Protein AF-A0A1V5QY16-F1 (afdb_monomer)

Solvent-accessible surface area (backbone atoms only — not comparable to full-atom values): 12044 Å² total; per-residue (Å²): 138,81,85,86,84,89,81,85,90,80,90,86,79,80,82,89,76,72,89,76,70,75,77,72,76,77,66,49,29,28,45,32,43,40,26,26,63,37,38,71,76,8,48,56,98,83,29,39,28,67,13,81,59,95,14,51,53,46,44,41,24,26,29,34,31,27,41,50,87,66,48,78,78,38,70,44,23,39,32,57,62,62,84,59,83,48,74,65,49,45,48,32,29,76,71,47,64,27,52,27,28,43,73,36,87,76,61,62,58,27,40,29,51,74,42,82,42,53,70,68,37,49,53,49,47,47,51,52,46,51,50,38,59,76,58,46,58,50,25,28,84,72,43,33,23,36,35,47,36,50,49,53,34,51,76,51,70,46,92,69,74,77,16,59,36,46,35,36,30,38,42,79,44,80,87,70,97,72,81,46,75,40,73,80,44,73,51,71,36,45,33,31,56,42,28,54,54,45,45,33,74,76,74,40,79,60,52,79,46,48,39,92,81,111

Foldseek 3Di:
DDDDDDDDDDDDDDPPDDDPPPPPPQQFKKKKKKKQAFDPQQADPNAGAPALPSNGRSIFIKMFMAGSVRDTPDIFGKAFPDRQDDPVSVVCQAVLNGAMARCPDDFFKIFMDMDGDHPVLRVQLRVVSVVCRVPPGGRYQCPHRQNVSVVSCVVSPNDADQQWDKYWYWDFDPPDDDTDTDTPDIDIYRGRNSRQVRCCVPPNGTDMDGSVSD

Secondary structure (DSSP, 8-state):
----------------------------EEEEEEEEPPPGGGEETTEEE--TTTS----EEEEEEE-TTS-EEEEEE-EESS---SHHHHHHHHTT-SBEESB----SEEEEEEEEE-HHHHHHHHHHHHHHHHSPPBP-SSSSHHHHHHHHHHHTT------EEEEEEEEEE-SSSS-EEEEEEEEEEE-HHHHHHHHHHHH-SPEEEEGGG-

pLDDT: mean 85.33, std 18.48, range [38.38, 98.62]

Nearest PDB structures (foldseek):
  2pp3-assembly1_B  TM=1.957E-01  e=1.644E+00  Salmonella enterica subsp. enterica serovar Typhimurium
  2vgi-assembly1_D  TM=1.642E-01  e=9.168E+00  Homo sapiens

Sequence (214 aa):
MPYGTRCYAPCGGRPHRGAALSQSEQKSYRFGIGIEVPTDSAVSNGVLNASPIGGGDPGHTFEYVRDPDGKIVSLMSFGPAGRIRTAEEFTAFQNGQTAGTAKYPVSGTISTWETNISDAQAKQAIQINASLRSSPPNYTKDIQCTGLALNVAQRIGVNLPSGVGPVVIRVPDARFLGVVNKTVWSGSVANPYHLSRQMTQMFGPPHVRTADDF

Radius of gyration: 26.69 Å; Cα contacts (8 Å, |Δi|>4): 414; chains: 1; bounding box: 52×66×109 Å

Mean predicted aligned error: 9.17 Å

Structure (mmCIF, N/CA/C/O backbone):
data_AF-A0A1V5QY16-F1
#
_entry.id   AF-A0A1V5QY16-F1
#
loop_
_atom_site.group_PDB
_atom_site.id
_atom_site.type_symbol
_atom_site.label_atom_id
_atom_site.label_alt_id
_atom_site.label_comp_id
_atom_site.label_asym_id
_atom_site.label_entity_id
_atom_site.label_seq_id
_atom_site.pdbx_PDB_ins_code
_atom_site.Cartn_x
_atom_site.Cartn_y
_atom_site.Cartn_z
_atom_site.occupancy
_atom_site.B_iso_or_equiv
_atom_site.auth_seq_id
_atom_site.auth_comp_id
_atom_site.auth_asym_id
_atom_site.auth_atom_id
_atom_site.pdbx_PDB_model_num
ATOM 1 N N . MET A 1 1 ? -26.592 -49.222 76.698 1.00 38.38 1 MET A N 1
ATOM 2 C CA . MET A 1 1 ? -26.213 -48.052 75.878 1.00 38.38 1 MET A CA 1
ATOM 3 C C . MET A 1 1 ? -27.234 -47.885 74.757 1.00 38.38 1 MET A C 1
ATOM 5 O O . MET A 1 1 ? -27.797 -48.897 74.357 1.00 38.38 1 MET A O 1
ATOM 9 N N . PRO A 1 2 ? -27.551 -46.646 74.359 1.00 48.25 2 PRO A N 1
ATOM 10 C CA . PRO A 1 2 ? -28.898 -46.242 73.947 1.00 48.25 2 PRO A CA 1
ATOM 11 C C . PRO A 1 2 ? -28.971 -45.728 72.492 1.00 48.25 2 PRO A C 1
ATOM 13 O O . PRO A 1 2 ? -27.948 -45.619 71.828 1.00 48.25 2 PRO A O 1
ATOM 16 N N . TYR A 1 3 ? -30.191 -45.342 72.082 1.00 38.47 3 TYR A N 1
ATOM 17 C CA . TYR A 1 3 ? -30.567 -44.519 70.913 1.00 38.47 3 TYR A CA 1
ATOM 18 C C . TYR A 1 3 ? -30.452 -45.201 69.530 1.00 38.47 3 TYR A C 1
ATOM 20 O O . TYR A 1 3 ? -29.440 -45.792 69.200 1.00 38.47 3 TYR A O 1
ATOM 28 N N . GLY A 1 4 ? -31.441 -45.196 68.633 1.00 42.41 4 GLY A N 1
ATOM 29 C CA . GLY A 1 4 ? -32.620 -44.347 68.497 1.00 42.41 4 GLY A CA 1
ATOM 30 C C . GLY A 1 4 ? -32.515 -43.472 67.239 1.00 42.41 4 GLY A C 1
ATOM 31 O O . GLY A 1 4 ? -31.490 -42.838 67.014 1.00 42.41 4 GLY A O 1
ATOM 32 N N . THR A 1 5 ? -33.652 -43.330 66.548 1.00 43.47 5 THR A N 1
ATOM 33 C CA . THR A 1 5 ? -34.085 -42.158 65.748 1.00 43.47 5 THR A CA 1
ATOM 34 C C . THR A 1 5 ? -33.929 -42.201 64.214 1.00 43.47 5 THR A C 1
ATOM 36 O O . THR A 1 5 ? -32.841 -42.261 63.654 1.00 43.47 5 THR A O 1
ATOM 39 N N . ARG A 1 6 ? -35.093 -42.096 63.549 1.00 51.19 6 ARG A N 1
ATOM 40 C CA . ARG A 1 6 ? -35.321 -41.685 62.150 1.00 51.19 6 ARG A CA 1
ATOM 41 C C . ARG A 1 6 ? -35.054 -40.180 61.975 1.00 51.19 6 ARG A C 1
ATOM 43 O O . ARG A 1 6 ? -35.499 -39.440 62.838 1.00 51.19 6 ARG A O 1
ATOM 50 N N . CYS A 1 7 ? -34.564 -39.735 60.814 1.00 38.53 7 CYS A N 1
ATOM 51 C CA . CYS A 1 7 ? -34.768 -38.379 60.249 1.00 38.53 7 CYS A CA 1
ATOM 52 C C . CYS A 1 7 ? -34.711 -38.490 58.707 1.00 38.53 7 CYS A C 1
ATOM 54 O O . CYS A 1 7 ? -33.810 -39.139 58.191 1.00 38.53 7 CYS A O 1
ATOM 56 N N . TYR A 1 8 ? -35.769 -38.165 57.953 1.00 44.22 8 TYR A N 1
ATOM 57 C CA . TYR A 1 8 ? -36.143 -36.851 57.385 1.00 44.22 8 TYR A CA 1
ATOM 58 C C . TYR A 1 8 ? -35.123 -36.236 56.407 1.00 44.22 8 TYR A C 1
ATOM 60 O O . TYR A 1 8 ? -33.982 -35.960 56.758 1.00 44.22 8 TYR A O 1
ATOM 68 N N . ALA A 1 9 ? -35.591 -35.998 55.178 1.00 45.44 9 ALA A N 1
ATOM 69 C CA . ALA A 1 9 ? -34.910 -35.256 54.119 1.00 45.44 9 ALA A CA 1
ATOM 70 C C . ALA A 1 9 ? -34.790 -33.752 54.435 1.00 45.44 9 ALA A C 1
ATOM 72 O O . ALA A 1 9 ? -35.627 -33.219 55.167 1.00 45.44 9 ALA A O 1
ATOM 73 N N . PRO A 1 10 ? -33.873 -33.040 53.755 1.00 56.66 10 PRO A N 1
ATOM 74 C CA . PRO A 1 10 ? -34.067 -31.635 53.434 1.00 56.66 10 PRO A CA 1
ATOM 75 C C . PRO A 1 10 ? -34.079 -31.385 51.917 1.00 56.66 10 PRO A C 1
ATOM 77 O O . PRO A 1 10 ? -33.157 -31.740 51.184 1.00 56.66 10 PRO A O 1
ATOM 80 N N . CYS A 1 11 ? -35.123 -30.693 51.464 1.00 46.75 11 CYS A N 1
ATOM 81 C CA . CYS A 1 11 ? -35.087 -29.852 50.274 1.00 46.75 11 CYS A CA 1
ATOM 82 C C . CYS A 1 11 ? -34.112 -28.688 50.518 1.00 46.75 11 CYS A C 1
ATOM 84 O O . CYS A 1 11 ? -34.178 -28.058 51.572 1.00 46.75 11 CYS A O 1
ATOM 86 N N . GLY A 1 12 ? -33.272 -28.332 49.544 1.00 38.69 12 GLY A N 1
ATOM 87 C CA . GLY A 1 12 ? -32.529 -27.072 49.609 1.00 38.69 12 GLY A CA 1
ATOM 88 C C . GLY A 1 12 ? -31.382 -26.967 48.614 1.00 38.69 12 GLY A C 1
ATOM 89 O O . GLY A 1 12 ? -30.397 -27.683 48.728 1.00 38.69 12 GLY A O 1
ATOM 90 N N . GLY A 1 13 ? -31.490 -26.016 47.683 1.00 39.00 13 GLY A N 1
ATOM 91 C CA . GLY A 1 13 ? -30.334 -25.496 46.951 1.00 39.00 13 GLY A CA 1
ATOM 92 C C . GLY A 1 13 ? -30.525 -25.387 45.445 1.00 39.00 13 GLY A C 1
ATOM 93 O O . GLY A 1 13 ? -29.995 -26.190 44.688 1.00 39.00 13 GLY A O 1
ATOM 94 N N . ARG A 1 14 ? -31.218 -24.335 44.996 1.00 51.31 14 ARG A N 1
ATOM 95 C CA . ARG A 1 14 ? -30.988 -23.778 43.655 1.00 51.31 14 ARG A CA 1
ATOM 96 C C . ARG A 1 14 ? -29.519 -23.343 43.558 1.00 51.31 14 ARG A C 1
ATOM 98 O O . ARG A 1 14 ? -29.103 -22.549 44.404 1.00 51.31 14 ARG A O 1
ATOM 105 N N . PRO A 1 15 ? -28.754 -23.713 42.521 1.00 48.59 15 PRO A N 1
ATOM 106 C CA . PRO A 1 15 ? -27.586 -22.929 42.165 1.00 48.59 15 PRO A CA 1
ATOM 107 C C . PRO A 1 15 ? -28.052 -21.647 41.457 1.00 48.59 15 PRO A C 1
ATO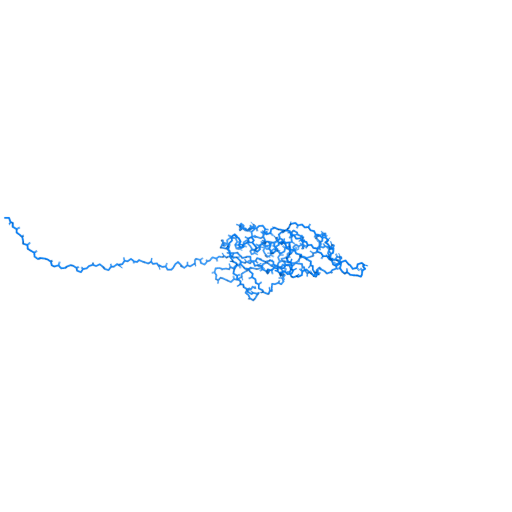M 109 O O . PRO A 1 15 ? -28.261 -21.616 40.250 1.00 48.59 15 PRO A O 1
ATOM 112 N N . HIS A 1 16 ? -28.202 -20.562 42.222 1.00 49.62 16 HIS A N 1
ATOM 113 C CA . HIS A 1 16 ? -27.947 -19.223 41.692 1.00 49.62 16 HIS A CA 1
ATOM 114 C C . HIS A 1 16 ? -26.432 -19.044 41.598 1.00 49.62 16 HIS A C 1
ATOM 116 O O . HIS A 1 16 ? -25.796 -18.671 42.578 1.00 49.62 16 HIS A O 1
ATOM 122 N N . ARG A 1 17 ? -25.860 -19.313 40.427 1.00 48.53 17 ARG A N 1
ATOM 123 C CA . ARG A 1 17 ? -24.604 -18.735 39.923 1.00 48.53 17 ARG A CA 1
ATOM 124 C C . ARG A 1 17 ? -24.696 -18.864 38.410 1.00 48.53 17 ARG A C 1
ATOM 126 O O . ARG A 1 17 ? -24.942 -19.949 37.916 1.00 48.53 17 ARG A O 1
ATOM 133 N N . GLY A 1 18 ? -24.568 -17.838 37.606 1.00 42.97 18 GLY A N 1
ATOM 134 C CA . GLY A 1 18 ? -24.111 -16.480 37.799 1.00 42.97 18 GLY A CA 1
ATOM 135 C C . GLY A 1 18 ? -24.001 -15.945 36.378 1.00 42.97 18 GLY A C 1
ATOM 136 O O . GLY A 1 18 ? -23.753 -16.706 35.443 1.00 42.97 18 GLY A O 1
ATOM 137 N N . ALA A 1 19 ? -24.278 -14.663 36.215 1.00 49.22 19 ALA A N 1
ATOM 138 C CA . ALA A 1 19 ? -24.162 -13.968 34.952 1.00 49.22 19 ALA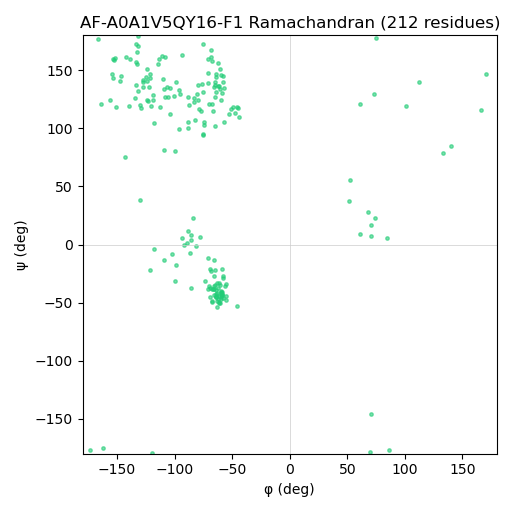 A CA 1
ATOM 139 C C . ALA A 1 19 ? -22.842 -14.307 34.232 1.00 49.22 19 ALA A C 1
ATOM 141 O O . ALA A 1 19 ? -21.767 -13.966 34.714 1.00 49.22 19 ALA A O 1
ATOM 142 N N . ALA A 1 20 ? -22.937 -14.907 33.050 1.00 43.66 20 ALA A N 1
ATOM 143 C CA . ALA A 1 20 ? -22.057 -14.532 31.958 1.00 43.66 20 ALA A CA 1
ATOM 144 C C . ALA A 1 20 ? -22.892 -13.604 31.079 1.00 43.66 20 ALA A C 1
ATOM 146 O O . ALA A 1 20 ? -23.518 -14.017 30.106 1.00 43.66 20 ALA A O 1
ATOM 147 N N . LEU A 1 21 ? -22.975 -12.343 31.514 1.00 43.38 21 LEU A N 1
ATOM 148 C CA . LEU A 1 21 ? -23.253 -11.246 30.603 1.00 43.38 21 LEU A CA 1
ATOM 149 C C . LEU A 1 21 ? -22.280 -11.426 29.443 1.00 43.38 21 LEU A C 1
ATOM 151 O O . LEU A 1 21 ? -21.065 -11.459 29.656 1.00 43.38 21 LEU A O 1
ATOM 155 N N . SER A 1 22 ? -22.833 -11.619 28.247 1.00 44.44 22 SER A N 1
ATOM 156 C CA . SER A 1 22 ? -22.089 -11.480 27.006 1.00 44.44 22 SER A CA 1
ATOM 157 C C . SER A 1 22 ? -21.295 -10.184 27.149 1.00 44.44 22 SER A C 1
ATOM 159 O O . SER A 1 22 ? -21.866 -9.122 27.411 1.00 44.44 22 SER A O 1
ATOM 161 N N . GLN A 1 23 ? -19.967 -10.288 27.106 1.00 42.81 23 GLN A N 1
ATOM 162 C CA . GLN A 1 23 ? -19.134 -9.112 26.938 1.00 42.81 23 GLN A CA 1
ATOM 163 C C . GLN A 1 23 ? -19.629 -8.487 25.639 1.00 42.81 23 GLN A C 1
ATOM 165 O O . GLN A 1 23 ? -19.441 -9.056 24.567 1.00 42.81 23 GLN A O 1
ATOM 170 N N . SER A 1 24 ? -20.369 -7.384 25.739 1.00 46.41 24 SER A N 1
ATOM 171 C CA . SER A 1 24 ? -20.569 -6.499 24.607 1.00 46.41 24 SER A CA 1
ATOM 172 C C . SER A 1 24 ? -19.165 -6.193 24.113 1.00 46.41 24 SER A C 1
ATOM 174 O O . SER A 1 24 ? -18.395 -5.594 24.870 1.00 46.41 24 SER A O 1
ATOM 176 N N . GLU A 1 25 ? -18.798 -6.672 22.924 1.00 55.59 25 GLU A N 1
ATOM 177 C CA . GLU A 1 25 ? -17.560 -6.256 22.276 1.00 55.59 25 GLU A CA 1
ATOM 178 C C . GLU A 1 25 ? -17.527 -4.737 22.370 1.00 55.59 25 GLU A C 1
ATOM 180 O O . GLU A 1 25 ? -18.429 -4.050 21.880 1.00 55.59 25 GLU A O 1
ATOM 185 N N . GLN A 1 26 ? -16.574 -4.217 23.139 1.00 55.78 26 GLN A N 1
ATOM 186 C CA . GLN A 1 26 ? -16.477 -2.792 23.365 1.00 55.78 26 GLN A CA 1
ATOM 187 C C . GLN A 1 26 ? -16.163 -2.178 22.006 1.00 55.78 26 GLN A C 1
ATOM 189 O O . GLN A 1 26 ? -15.041 -2.289 21.508 1.00 55.78 26 GLN A O 1
ATOM 194 N N . LYS A 1 27 ? -17.197 -1.610 21.379 1.00 80.94 27 LYS A N 1
ATOM 195 C CA . LYS A 1 27 ? -17.116 -0.980 20.067 1.00 80.94 27 LYS A CA 1
ATOM 196 C C . LYS A 1 27 ? -15.947 0.005 20.094 1.00 80.94 27 LYS A C 1
ATOM 198 O O . LYS A 1 27 ? -15.943 0.946 20.888 1.00 80.94 27 LYS A O 1
ATOM 203 N N . SER A 1 28 ? -14.934 -0.244 19.274 1.00 92.44 28 SER A N 1
ATOM 204 C CA . SER A 1 28 ? -13.696 0.533 19.236 1.00 92.44 28 SER A CA 1
ATOM 205 C C . SER A 1 28 ? -13.333 0.873 17.797 1.00 92.44 28 SER A C 1
ATOM 207 O O . SER A 1 28 ? -13.762 0.198 16.858 1.00 92.44 28 SER A O 1
ATOM 209 N N . TYR A 1 29 ? -12.568 1.951 17.623 1.00 97.81 29 TYR A N 1
ATOM 210 C CA . TYR A 1 29 ? -11.987 2.263 16.325 1.00 97.81 29 TYR A CA 1
ATOM 211 C C . TYR A 1 29 ? -11.001 1.170 15.928 1.00 97.81 29 TYR A C 1
ATOM 213 O O . TYR A 1 29 ? -10.299 0.612 16.773 1.00 97.81 29 TYR A O 1
ATOM 221 N N . ARG A 1 30 ? -10.909 0.905 14.627 1.00 98.06 30 ARG A N 1
ATOM 222 C CA . ARG A 1 30 ? -9.964 -0.064 14.075 1.00 98.06 30 ARG A CA 1
ATOM 223 C C . ARG A 1 30 ? -9.135 0.566 12.972 1.00 98.06 30 ARG A C 1
ATOM 225 O O . ARG A 1 30 ? -9.679 1.254 12.113 1.00 98.06 30 ARG A O 1
ATOM 232 N N . PHE A 1 31 ? -7.833 0.312 13.000 1.00 98.56 31 PHE A N 1
ATOM 233 C CA . PHE A 1 31 ? -6.931 0.577 11.886 1.00 98.56 31 PHE A CA 1
ATOM 234 C C . PHE A 1 31 ? -6.777 -0.702 11.079 1.00 98.56 31 PHE A C 1
ATOM 236 O O . PHE A 1 31 ? -6.498 -1.758 11.649 1.00 98.56 31 PHE A O 1
ATOM 243 N N . GLY A 1 32 ? -6.962 -0.607 9.771 1.00 98.44 32 GLY A N 1
ATOM 244 C CA . GLY A 1 32 ? -6.919 -1.736 8.865 1.00 98.44 32 GLY A CA 1
ATOM 245 C C . GLY A 1 32 ? -5.868 -1.573 7.780 1.00 98.44 32 GLY A C 1
ATOM 246 O O . GLY A 1 32 ? -5.665 -0.482 7.252 1.00 98.44 32 GLY A O 1
ATOM 247 N N . ILE A 1 33 ? -5.239 -2.687 7.421 1.00 98.62 33 ILE A N 1
ATOM 248 C CA . ILE A 1 33 ? -4.461 -2.837 6.192 1.00 98.62 33 ILE A CA 1
ATOM 249 C C . ILE A 1 33 ? -5.274 -3.693 5.232 1.00 98.62 33 ILE A C 1
ATOM 251 O O . ILE A 1 33 ? -5.718 -4.782 5.602 1.00 98.62 33 ILE A O 1
ATOM 255 N N . GLY A 1 34 ? -5.470 -3.196 4.014 1.00 98.44 34 GLY A N 1
ATOM 256 C CA . GLY A 1 34 ? -6.021 -3.942 2.890 1.00 98.44 34 GLY A CA 1
ATOM 257 C C . GLY A 1 34 ? -4.937 -4.211 1.854 1.00 98.44 34 GLY A C 1
ATOM 258 O O . GLY A 1 34 ? -4.154 -3.319 1.521 1.00 98.44 34 GLY A O 1
ATOM 259 N N . ILE A 1 35 ? -4.869 -5.449 1.369 1.00 98.44 35 ILE A N 1
ATOM 260 C CA . ILE A 1 35 ? -3.925 -5.868 0.336 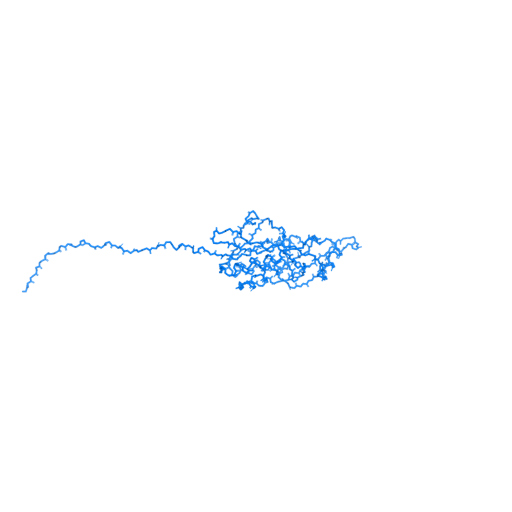1.00 98.44 35 ILE A CA 1
ATOM 261 C C . ILE A 1 35 ? -4.673 -6.594 -0.776 1.00 98.44 35 ILE A C 1
ATOM 263 O O . ILE A 1 35 ? -5.227 -7.674 -0.563 1.00 98.44 35 ILE A O 1
ATOM 267 N N . GLU A 1 36 ? -4.625 -6.025 -1.973 1.00 96.94 36 GLU A N 1
ATOM 268 C CA . GLU A 1 36 ? -4.861 -6.753 -3.217 1.00 96.94 36 GLU A CA 1
ATOM 269 C C . GLU A 1 36 ? -3.616 -7.597 -3.460 1.00 96.94 36 GLU A C 1
ATOM 271 O O . GLU A 1 36 ? -2.540 -7.078 -3.776 1.00 96.94 36 GLU A O 1
ATOM 276 N N . VAL A 1 37 ? -3.720 -8.894 -3.171 1.00 91.06 37 VAL A N 1
ATOM 277 C CA . VAL A 1 37 ? -2.559 -9.783 -3.204 1.00 91.06 37 VAL A CA 1
ATOM 278 C C . VAL A 1 37 ? -2.069 -9.897 -4.648 1.00 91.06 37 VAL A C 1
ATOM 280 O O . VAL A 1 37 ? -2.894 -10.064 -5.548 1.00 91.06 37 VAL A O 1
ATOM 283 N N . PRO A 1 38 ? -0.748 -9.824 -4.890 1.00 92.44 38 PRO A N 1
ATOM 284 C CA . PRO A 1 38 ? -0.220 -9.926 -6.243 1.00 92.44 38 PRO A CA 1
ATOM 285 C C . PRO A 1 38 ? -0.626 -11.243 -6.893 1.00 92.44 38 PRO A C 1
ATOM 287 O O . PRO A 1 38 ? -0.674 -12.282 -6.234 1.00 92.44 38 PRO A O 1
ATOM 290 N N . THR A 1 39 ? -0.872 -11.207 -8.199 1.00 91.44 39 THR A N 1
ATOM 291 C CA . THR A 1 39 ? -1.118 -12.431 -8.974 1.00 91.44 39 THR A CA 1
ATOM 292 C C . THR A 1 39 ? 0.089 -13.366 -8.918 1.00 91.44 39 THR A C 1
ATOM 294 O O . THR A 1 39 ? 1.230 -12.904 -8.870 1.00 91.44 39 THR A O 1
ATOM 297 N N . ASP A 1 40 ? -0.136 -14.678 -9.027 1.00 89.12 40 ASP A N 1
ATOM 298 C CA . ASP A 1 40 ? 0.952 -15.669 -9.029 1.00 89.12 40 ASP A CA 1
ATOM 299 C C . ASP A 1 40 ? 1.999 -15.384 -10.119 1.00 89.12 40 ASP A C 1
ATOM 301 O O . ASP A 1 40 ? 3.194 -15.567 -9.907 1.00 89.12 40 ASP A O 1
ATOM 305 N N . SER A 1 41 ? 1.582 -14.848 -11.272 1.00 88.44 41 SER A N 1
ATOM 306 C CA . SER A 1 41 ? 2.498 -14.444 -12.349 1.00 88.44 41 SER A CA 1
ATOM 307 C C . SER A 1 41 ? 3.439 -13.290 -11.982 1.00 88.44 41 SER A C 1
ATOM 309 O O . SER A 1 41 ? 4.489 -13.140 -12.609 1.00 88.44 41 SER A O 1
ATOM 311 N N . ALA A 1 42 ? 3.078 -12.483 -10.980 1.00 90.56 42 ALA A N 1
ATOM 312 C CA . ALA A 1 42 ? 3.892 -11.378 -10.491 1.00 90.56 42 ALA A CA 1
ATOM 313 C C . ALA A 1 42 ? 4.912 -11.797 -9.436 1.00 90.56 42 ALA A C 1
ATOM 315 O O . ALA A 1 42 ? 5.776 -10.999 -9.081 1.00 90.56 42 ALA A O 1
ATOM 316 N N . VAL A 1 43 ? 4.874 -13.040 -8.954 1.00 92.38 43 VAL A N 1
ATOM 317 C CA . VAL A 1 43 ? 5.790 -13.521 -7.922 1.00 92.38 43 VAL A CA 1
ATOM 318 C C . VAL A 1 43 ? 6.528 -14.756 -8.415 1.00 92.38 43 VAL A C 1
ATOM 320 O O . VAL A 1 43 ? 5.938 -15.770 -8.763 1.00 92.38 43 VAL A O 1
ATOM 323 N N . SER A 1 44 ? 7.857 -14.709 -8.393 1.00 91.69 44 SER A N 1
ATOM 324 C CA . SER A 1 44 ? 8.685 -15.867 -8.736 1.00 91.69 44 SER A CA 1
ATOM 325 C C . SER A 1 44 ? 9.792 -16.038 -7.713 1.00 91.69 44 SER A C 1
ATOM 327 O O . SER A 1 44 ? 10.529 -15.096 -7.434 1.00 91.69 44 SER A O 1
ATOM 329 N N . ASN A 1 45 ? 9.898 -17.236 -7.128 1.00 91.69 45 ASN A N 1
ATOM 330 C CA . ASN A 1 45 ? 10.899 -17.568 -6.106 1.00 91.69 45 ASN A CA 1
ATOM 331 C C . ASN A 1 45 ? 10.933 -16.567 -4.938 1.00 91.69 45 ASN A C 1
ATOM 333 O O . ASN A 1 45 ? 11.992 -16.219 -4.422 1.00 91.69 45 ASN A O 1
ATOM 337 N N . GLY A 1 46 ? 9.756 -16.075 -4.539 1.00 93.00 46 GLY A N 1
ATOM 338 C CA . GLY A 1 46 ? 9.626 -15.090 -3.470 1.00 93.00 46 GLY A CA 1
ATOM 339 C C . GLY A 1 46 ? 10.127 -13.689 -3.823 1.00 93.00 46 GLY A C 1
ATOM 340 O O . GLY A 1 46 ? 10.339 -12.908 -2.908 1.00 93.00 46 GLY A O 1
ATOM 341 N N . VAL A 1 47 ? 10.310 -13.377 -5.107 1.00 93.81 47 VAL A N 1
ATOM 342 C CA . VAL A 1 47 ? 10.634 -12.040 -5.615 1.00 93.81 47 VAL A CA 1
ATOM 343 C C . VAL A 1 47 ? 9.411 -11.474 -6.326 1.00 93.81 47 VAL A C 1
ATOM 345 O O . VAL A 1 47 ? 8.876 -12.120 -7.230 1.00 93.81 47 VAL A O 1
ATOM 348 N N . LEU A 1 48 ? 8.990 -10.266 -5.945 1.00 93.94 48 LEU A N 1
ATOM 349 C CA . LEU A 1 48 ? 7.908 -9.557 -6.629 1.00 93.94 48 LEU A CA 1
ATOM 350 C C . LEU A 1 48 ? 8.438 -8.881 -7.900 1.00 93.94 48 LEU A C 1
ATOM 352 O O . LEU A 1 48 ? 9.423 -8.144 -7.868 1.00 93.94 48 LEU A O 1
ATOM 356 N N . ASN A 1 49 ? 7.763 -9.101 -9.019 1.00 90.50 49 ASN A N 1
ATOM 357 C CA . ASN A 1 49 ? 8.004 -8.419 -10.276 1.00 90.50 49 ASN A CA 1
ATOM 358 C C . ASN A 1 49 ? 7.032 -7.241 -10.422 1.00 90.50 49 ASN A C 1
ATOM 360 O O . ASN A 1 49 ? 5.893 -7.417 -10.837 1.00 90.50 49 ASN A O 1
ATOM 364 N N . ALA A 1 50 ? 7.495 -6.030 -10.117 1.00 87.31 50 ALA A N 1
ATOM 365 C CA . ALA A 1 50 ? 6.694 -4.805 -10.199 1.00 87.31 50 ALA A CA 1
ATOM 366 C C . ALA A 1 50 ? 6.665 -4.193 -11.617 1.00 87.31 50 ALA A C 1
ATOM 368 O O . ALA A 1 50 ? 6.466 -2.992 -11.793 1.00 87.31 50 ALA A O 1
ATOM 369 N N . SER A 1 51 ? 6.919 -5.006 -12.644 1.00 79.81 51 SER A N 1
ATOM 370 C CA . SER A 1 51 ? 6.925 -4.570 -14.037 1.00 79.81 51 SER A CA 1
ATOM 371 C C . SER A 1 51 ? 5.549 -4.107 -14.510 1.00 79.81 51 SER A C 1
ATOM 373 O O . SER A 1 51 ? 4.616 -4.909 -14.508 1.00 79.81 51 SER A O 1
ATOM 375 N N . PRO A 1 52 ? 5.428 -2.893 -15.075 1.00 63.59 52 PRO A N 1
ATOM 376 C CA . PRO A 1 52 ? 4.170 -2.436 -15.663 1.00 63.59 52 PRO A CA 1
ATOM 377 C C . PRO A 1 52 ? 3.807 -3.163 -16.970 1.00 63.59 52 PRO A C 1
ATOM 379 O O . PRO A 1 52 ? 2.697 -3.011 -17.477 1.00 63.59 52 PRO A O 1
ATOM 382 N N . ILE A 1 53 ? 4.741 -3.932 -17.544 1.00 62.75 53 ILE A N 1
ATOM 383 C CA . ILE A 1 53 ? 4.565 -4.672 -18.796 1.00 62.75 53 ILE A CA 1
ATOM 384 C C . ILE A 1 53 ? 5.012 -6.118 -18.580 1.00 62.75 53 ILE A C 1
ATOM 386 O O . ILE A 1 53 ? 6.168 -6.367 -18.242 1.00 62.75 53 ILE A O 1
ATOM 390 N N . GLY A 1 54 ? 4.099 -7.072 -18.782 1.00 61.41 54 GLY A N 1
ATOM 391 C CA . GLY A 1 54 ? 4.394 -8.511 -18.723 1.00 61.41 54 GLY A CA 1
ATOM 392 C C . GLY A 1 54 ? 4.693 -9.067 -17.324 1.00 61.41 54 GLY A C 1
ATOM 393 O O . GLY A 1 54 ? 5.094 -10.222 -17.215 1.00 61.41 54 GLY A O 1
ATOM 394 N N . GLY A 1 55 ? 4.518 -8.264 -16.268 1.00 61.41 55 GLY A N 1
ATOM 395 C CA . GLY A 1 55 ? 4.816 -8.631 -14.882 1.00 61.41 55 GLY A CA 1
ATOM 396 C C . GLY A 1 55 ? 3.666 -9.234 -14.085 1.00 61.41 55 GLY A C 1
ATOM 397 O O . GLY A 1 55 ? 3.890 -9.552 -12.931 1.00 61.41 55 GLY A O 1
ATOM 398 N N . GLY A 1 56 ? 2.469 -9.393 -14.657 1.00 74.12 56 GLY A N 1
ATOM 399 C CA . GLY A 1 56 ? 1.262 -9.661 -13.866 1.00 74.12 56 GLY A CA 1
ATOM 400 C C . GLY A 1 56 ? 0.839 -8.444 -13.033 1.00 74.12 56 GLY A C 1
ATOM 401 O O . GLY A 1 56 ? 1.457 -7.384 -13.117 1.00 74.12 56 GLY A O 1
ATOM 402 N N . ASP A 1 57 ? -0.233 -8.585 -12.258 1.00 86.81 57 ASP A N 1
ATOM 403 C CA . ASP A 1 57 ? -0.635 -7.568 -11.282 1.00 86.81 57 ASP A CA 1
ATOM 404 C C . ASP A 1 57 ? 0.273 -7.675 -10.040 1.00 86.81 57 ASP A C 1
ATOM 406 O O . ASP A 1 57 ? 0.238 -8.723 -9.375 1.00 86.81 57 ASP A O 1
ATOM 410 N N . PRO A 1 58 ? 1.099 -6.649 -9.733 1.00 90.19 58 PRO A N 1
ATOM 411 C CA . PRO A 1 58 ? 2.018 -6.653 -8.599 1.00 90.19 58 PRO A CA 1
ATOM 412 C C . PRO A 1 58 ? 1.327 -6.366 -7.261 1.00 90.19 58 PRO A C 1
ATOM 414 O O . PRO A 1 58 ? 2.018 -6.224 -6.248 1.00 90.19 58 PRO A O 1
ATOM 417 N N . GLY A 1 59 ? -0.005 -6.283 -7.263 1.00 94.06 59 GLY A N 1
ATOM 418 C CA . GLY A 1 59 ? -0.845 -6.027 -6.111 1.00 94.06 59 GLY A CA 1
ATOM 419 C C . GLY A 1 59 ? -0.823 -4.575 -5.661 1.00 94.06 59 GLY A C 1
ATOM 420 O O . GLY A 1 59 ? -0.095 -3.721 -6.177 1.00 94.06 59 GLY A O 1
ATOM 421 N N . HIS A 1 60 ? -1.619 -4.308 -4.635 1.00 96.62 60 HIS A N 1
ATOM 422 C CA . HIS A 1 60 ? -1.814 -2.970 -4.099 1.00 96.62 60 HIS A CA 1
ATOM 423 C C . HIS A 1 60 ? -2.040 -3.024 -2.592 1.00 96.62 60 HIS A C 1
ATOM 425 O O . HIS A 1 60 ? -2.614 -3.974 -2.068 1.00 96.62 60 HIS A O 1
ATOM 431 N N . THR A 1 61 ? -1.545 -2.023 -1.870 1.00 98.19 61 THR A N 1
ATOM 432 C CA . THR A 1 61 ? -1.727 -1.897 -0.419 1.00 98.19 61 THR A CA 1
ATOM 433 C C . THR A 1 61 ? -2.407 -0.577 -0.110 1.00 98.19 61 THR A C 1
ATOM 435 O O . THR A 1 61 ? -2.008 0.471 -0.614 1.00 98.19 61 THR A O 1
ATOM 438 N N . PHE A 1 62 ? -3.387 -0.607 0.775 1.00 98.56 62 PHE A N 1
ATOM 439 C CA . PHE A 1 62 ? -4.030 0.590 1.290 1.00 98.56 62 PHE A CA 1
ATOM 440 C C . PHE A 1 62 ? -4.274 0.444 2.792 1.00 98.56 62 PHE A C 1
ATOM 442 O O . PHE A 1 62 ? -4.275 -0.664 3.336 1.00 98.56 62 PHE A O 1
ATOM 449 N N . GLU A 1 63 ? -4.463 1.569 3.472 1.00 98.50 63 GLU A N 1
ATOM 450 C CA . GLU A 1 63 ? -4.917 1.578 4.862 1.00 98.50 63 GLU A CA 1
ATOM 451 C C . GLU A 1 63 ? -6.309 2.186 4.972 1.00 98.50 63 GLU A C 1
ATOM 453 O O . GLU A 1 63 ? -6.769 2.907 4.081 1.00 98.50 63 GLU A O 1
ATOM 458 N N . TYR A 1 64 ? -6.990 1.871 6.064 1.00 98.62 64 TYR A N 1
ATOM 459 C CA . TYR A 1 64 ? -8.290 2.437 6.371 1.00 98.62 64 TYR A CA 1
ATOM 460 C C . TYR A 1 64 ? -8.541 2.491 7.877 1.00 98.62 64 TYR A C 1
ATOM 462 O O . TYR A 1 64 ? -7.942 1.766 8.669 1.00 98.62 64 TYR A O 1
ATOM 470 N N . VAL A 1 65 ? -9.485 3.338 8.273 1.00 98.62 65 VAL A N 1
ATOM 471 C CA . VAL A 1 65 ? -9.971 3.469 9.646 1.00 98.62 65 VAL A CA 1
ATOM 472 C C . VAL A 1 65 ? -11.451 3.127 9.667 1.00 98.62 65 VAL A C 1
ATOM 474 O O . VAL A 1 65 ? -12.232 3.755 8.948 1.00 98.62 65 VAL A O 1
ATOM 477 N N . ARG A 1 66 ? -11.846 2.166 10.509 1.00 98.12 66 ARG A N 1
ATOM 478 C CA . ARG A 1 66 ? -13.250 1.906 10.848 1.00 98.12 66 ARG A CA 1
ATOM 479 C C . ARG A 1 66 ? -13.610 2.556 12.174 1.00 98.12 66 ARG A C 1
ATOM 481 O O . ARG A 1 66 ? -12.824 2.520 13.122 1.00 98.12 66 ARG A O 1
ATOM 488 N N . ASP A 1 67 ? -14.801 3.126 12.233 1.00 97.56 67 ASP A N 1
ATOM 489 C CA . ASP A 1 67 ? -15.393 3.618 13.469 1.00 97.56 67 ASP A CA 1
ATOM 490 C C . ASP A 1 67 ? -15.923 2.465 14.352 1.00 97.56 67 ASP A C 1
ATOM 492 O O . ASP A 1 67 ? -15.919 1.299 13.930 1.00 97.56 67 ASP A O 1
ATOM 496 N N . PRO A 1 68 ? -16.365 2.763 15.589 1.00 97.00 68 PRO A N 1
ATOM 497 C CA . PRO A 1 68 ? -16.936 1.771 16.498 1.00 97.00 68 PRO A CA 1
ATOM 498 C C . PRO A 1 68 ? -18.180 1.045 15.951 1.00 97.00 68 PRO A C 1
ATOM 500 O O . PRO A 1 68 ? -18.491 -0.056 16.404 1.00 97.00 68 PRO A O 1
ATOM 503 N N . ASP A 1 69 ? -18.878 1.621 14.970 1.00 95.25 69 ASP A N 1
ATOM 504 C CA . ASP A 1 69 ? -20.025 1.003 14.295 1.00 95.25 69 ASP A CA 1
ATOM 505 C C . ASP A 1 69 ? -19.613 0.168 13.069 1.00 95.25 69 ASP A C 1
ATOM 507 O O . ASP A 1 69 ? -20.449 -0.447 12.409 1.00 95.25 69 ASP A O 1
ATOM 511 N N . GLY A 1 70 ? -18.310 0.090 12.788 1.00 93.75 70 GLY A N 1
ATOM 512 C CA . GLY A 1 70 ? -17.729 -0.700 11.710 1.00 93.75 70 GLY A CA 1
ATOM 513 C C . GLY A 1 70 ? -17.716 -0.008 10.349 1.00 93.75 70 GLY A C 1
ATOM 514 O O . GLY A 1 70 ? -17.291 -0.629 9.368 1.00 93.75 70 GLY A O 1
ATOM 515 N N . LYS A 1 71 ? -18.113 1.264 10.267 1.00 96.31 71 LYS A N 1
ATOM 516 C CA . LYS A 1 71 ? -18.089 2.047 9.030 1.00 96.31 71 LYS A CA 1
ATOM 517 C C . LYS A 1 71 ? -16.680 2.564 8.757 1.00 96.31 71 LYS A C 1
ATOM 519 O O . LYS A 1 71 ? -16.010 3.063 9.656 1.00 96.31 71 LYS A O 1
ATOM 524 N N . ILE A 1 72 ? -16.233 2.492 7.503 1.00 97.31 72 ILE A N 1
ATOM 525 C CA . ILE A 1 72 ? -14.977 3.126 7.084 1.00 97.31 72 ILE A CA 1
ATOM 526 C C . ILE A 1 72 ? -15.162 4.646 7.094 1.00 97.31 72 ILE A C 1
ATOM 528 O O . ILE A 1 72 ? -16.020 5.187 6.395 1.00 97.31 72 ILE A O 1
ATOM 532 N N . VAL A 1 73 ? -14.348 5.335 7.889 1.00 97.88 73 VAL A N 1
ATOM 533 C CA . VAL A 1 73 ? -14.361 6.801 8.035 1.00 97.88 73 VAL A CA 1
ATOM 534 C C . VAL A 1 73 ? -13.141 7.474 7.403 1.00 97.88 73 VAL A C 1
ATOM 536 O O . VAL A 1 73 ? -13.146 8.684 7.188 1.00 97.88 73 VAL A O 1
ATOM 539 N N . SER A 1 74 ? -12.105 6.707 7.056 1.00 98.00 74 SER A N 1
ATOM 540 C CA . SER A 1 74 ? -11.005 7.152 6.195 1.00 98.00 74 SER A CA 1
ATOM 541 C C . SER A 1 74 ? -10.385 5.959 5.479 1.00 98.00 74 SER A C 1
ATOM 543 O O . SER A 1 74 ? -10.258 4.897 6.075 1.00 98.00 74 SER A O 1
ATOM 545 N N . LEU A 1 75 ? -9.974 6.156 4.227 1.00 97.62 75 LEU A N 1
ATOM 546 C CA . LEU A 1 75 ? -9.235 5.181 3.424 1.00 97.62 75 LEU A CA 1
ATOM 547 C C . LEU A 1 75 ? -8.134 5.884 2.625 1.00 97.62 75 LEU A C 1
ATOM 549 O O . LEU A 1 75 ? -8.435 6.777 1.825 1.00 97.62 75 LEU A O 1
ATOM 553 N N . MET A 1 76 ? -6.870 5.531 2.837 1.00 97.94 76 MET A N 1
ATOM 554 C CA . MET A 1 76 ? -5.750 6.008 2.025 1.00 97.94 76 MET A CA 1
ATOM 555 C C . MET A 1 76 ? -5.293 4.917 1.071 1.00 97.94 76 MET A C 1
ATOM 557 O O . MET A 1 76 ? -4.685 3.927 1.473 1.00 97.94 76 MET A O 1
ATOM 561 N N . SER A 1 77 ? -5.524 5.165 -0.213 1.00 97.31 77 SER A N 1
ATOM 562 C CA . SER A 1 77 ? -5.073 4.314 -1.302 1.00 97.31 77 SER A CA 1
ATOM 563 C C . SER A 1 77 ? -4.125 5.117 -2.182 1.00 97.31 77 SER A C 1
ATOM 565 O O . SER A 1 77 ? -4.553 6.015 -2.909 1.00 97.31 77 SER A O 1
ATOM 567 N N . PHE A 1 78 ? -2.823 4.853 -2.065 1.00 97.75 78 PHE A N 1
ATOM 568 C CA . PHE A 1 78 ? -1.793 5.641 -2.739 1.00 97.75 78 PHE A CA 1
ATOM 569 C C . PHE A 1 78 ? -1.171 4.900 -3.917 1.00 97.75 78 PHE A C 1
ATOM 571 O O . PHE A 1 78 ? -0.788 3.748 -3.785 1.00 97.75 78 PHE A O 1
ATOM 578 N N . GLY A 1 79 ? -0.996 5.570 -5.047 1.00 95.50 79 GLY A N 1
ATOM 579 C CA . GLY A 1 79 ? -0.360 4.992 -6.228 1.00 95.50 79 GLY A CA 1
ATOM 580 C C . GLY A 1 79 ? 0.102 6.067 -7.203 1.00 95.50 79 GLY A C 1
ATOM 581 O O . GLY A 1 79 ? 0.011 7.256 -6.887 1.00 95.50 79 GLY A O 1
ATOM 582 N N . PRO A 1 80 ? 0.613 5.696 -8.384 1.00 93.19 80 PRO A N 1
ATOM 583 C CA . PRO A 1 80 ? 1.002 6.676 -9.385 1.00 93.19 80 PRO A CA 1
ATOM 584 C C . PRO A 1 80 ? -0.247 7.338 -9.994 1.00 93.19 80 PRO A C 1
ATOM 586 O O . PRO A 1 80 ? -1.253 6.678 -10.258 1.00 93.19 80 PRO A O 1
ATOM 589 N N . ALA A 1 81 ? -0.200 8.653 -10.219 1.00 92.06 81 ALA A N 1
ATOM 590 C CA . ALA A 1 81 ? -1.314 9.412 -10.801 1.00 92.06 81 ALA A CA 1
ATOM 591 C C . ALA A 1 81 ? -1.578 9.054 -12.277 1.00 92.06 81 ALA A C 1
ATOM 593 O O . ALA A 1 81 ? -2.681 9.249 -12.783 1.00 92.06 81 ALA A O 1
ATOM 594 N N . GLY A 1 82 ? -0.567 8.515 -12.960 1.00 85.38 82 GLY A N 1
ATOM 595 C CA . GLY A 1 82 ? -0.645 7.980 -14.314 1.00 85.38 82 GLY A CA 1
ATOM 596 C C . GLY A 1 82 ? 0.026 6.612 -14.396 1.00 85.38 82 GLY A C 1
ATOM 597 O O . GLY A 1 82 ? 0.756 6.204 -13.496 1.00 85.38 82 GLY A O 1
ATOM 598 N N . ARG A 1 83 ? -0.214 5.875 -15.480 1.00 79.31 83 ARG A N 1
ATOM 599 C CA . ARG A 1 83 ? 0.455 4.585 -15.691 1.00 79.31 83 ARG A CA 1
ATOM 600 C C . ARG A 1 83 ? 1.893 4.825 -16.147 1.00 79.31 83 ARG A C 1
ATOM 602 O O . ARG A 1 83 ? 2.118 5.655 -17.013 1.00 79.31 83 ARG A O 1
ATOM 609 N N . ILE A 1 84 ? 2.838 4.049 -15.626 1.00 79.00 84 ILE A N 1
ATOM 610 C CA . ILE A 1 84 ? 4.230 4.043 -16.091 1.00 79.00 84 ILE A CA 1
ATOM 611 C C . ILE A 1 84 ? 4.323 3.030 -17.235 1.00 79.00 84 ILE A C 1
ATOM 613 O O . ILE A 1 84 ? 4.326 1.830 -16.986 1.00 79.00 84 ILE A O 1
ATOM 617 N N . ARG A 1 85 ? 4.319 3.475 -18.491 1.00 73.12 85 ARG A N 1
ATOM 618 C CA . ARG A 1 85 ? 4.271 2.607 -19.685 1.00 73.12 85 ARG A CA 1
ATOM 619 C C . ARG A 1 85 ? 5.460 2.797 -20.623 1.00 73.12 85 ARG A C 1
ATOM 621 O O . ARG A 1 85 ? 5.745 1.908 -21.421 1.00 73.12 85 ARG A O 1
ATOM 628 N N . THR A 1 86 ? 6.134 3.935 -20.552 1.00 71.50 86 THR A N 1
ATOM 629 C CA . THR A 1 86 ? 7.245 4.308 -21.431 1.00 71.50 86 THR A CA 1
ATOM 630 C C . THR A 1 86 ? 8.572 4.341 -20.675 1.00 71.50 86 THR A C 1
ATOM 632 O O . THR A 1 86 ? 8.616 4.413 -19.446 1.00 71.50 86 THR A O 1
ATOM 635 N N . ALA A 1 87 ? 9.683 4.305 -21.416 1.00 71.94 87 ALA A N 1
ATOM 636 C CA . ALA A 1 87 ? 11.015 4.455 -20.832 1.00 71.94 87 ALA A CA 1
ATOM 637 C C . ALA A 1 87 ? 11.213 5.835 -20.172 1.00 71.94 87 ALA A C 1
ATOM 639 O O . ALA A 1 87 ? 11.904 5.934 -19.159 1.00 71.94 87 ALA A O 1
ATOM 640 N N . GLU A 1 88 ? 10.587 6.885 -20.713 1.00 79.00 88 GLU A N 1
ATOM 641 C CA . GLU A 1 88 ? 10.609 8.238 -20.145 1.00 79.00 88 GLU A CA 1
ATOM 642 C C . GLU A 1 88 ? 9.859 8.294 -18.809 1.00 79.00 88 GLU A C 1
ATOM 644 O O . GLU A 1 88 ? 10.417 8.742 -17.811 1.00 79.00 88 GLU A O 1
ATOM 649 N N . GLU A 1 89 ? 8.644 7.742 -18.745 1.00 80.31 89 GLU A N 1
ATOM 650 C CA . GLU A 1 89 ? 7.873 7.651 -17.498 1.00 80.31 89 GLU A CA 1
ATOM 651 C C . GLU A 1 89 ? 8.594 6.796 -16.448 1.00 80.31 89 GLU A C 1
ATOM 653 O O . GLU A 1 89 ? 8.575 7.116 -15.260 1.00 80.31 89 GLU A O 1
ATOM 658 N N . PHE A 1 90 ? 9.267 5.720 -16.873 1.00 78.88 90 PHE A N 1
ATOM 659 C CA . PHE A 1 90 ? 10.082 4.912 -15.970 1.00 78.88 90 PHE A CA 1
ATOM 660 C C . PHE A 1 90 ? 11.308 5.682 -15.459 1.00 78.88 90 PHE A C 1
ATOM 662 O O . PHE A 1 90 ? 11.649 5.589 -14.282 1.00 78.88 90 PHE A O 1
ATOM 669 N N . THR A 1 91 ? 11.938 6.490 -16.312 1.00 82.62 91 THR A N 1
ATOM 670 C CA . THR A 1 91 ? 13.037 7.381 -15.910 1.00 82.62 91 THR A CA 1
ATOM 671 C C . THR A 1 91 ? 12.546 8.431 -14.909 1.00 82.62 91 THR A C 1
ATOM 673 O O . THR A 1 91 ? 13.196 8.653 -13.888 1.00 82.62 91 THR A O 1
ATOM 676 N N . ALA A 1 92 ? 11.365 9.018 -15.131 1.00 86.69 92 ALA A N 1
ATOM 677 C CA . ALA A 1 92 ? 10.729 9.929 -14.179 1.00 86.69 92 ALA A CA 1
ATOM 678 C C . ALA A 1 92 ? 10.470 9.244 -12.826 1.00 86.69 92 ALA A C 1
ATOM 680 O O . ALA A 1 92 ? 10.747 9.830 -11.780 1.00 86.69 92 ALA A O 1
ATOM 681 N N . PHE A 1 93 ? 10.027 7.984 -12.827 1.00 87.19 93 PHE A N 1
ATOM 682 C CA . PHE A 1 93 ? 9.862 7.193 -11.603 1.00 87.19 93 PHE A CA 1
ATOM 683 C C . PHE A 1 93 ? 11.189 6.976 -10.874 1.00 87.19 93 PHE A C 1
ATOM 685 O O . PHE A 1 93 ? 11.279 7.214 -9.668 1.00 87.19 93 PHE A O 1
ATOM 692 N N . GLN A 1 94 ? 12.241 6.583 -11.598 1.00 83.56 94 GLN A N 1
ATOM 693 C CA . GLN A 1 94 ? 13.572 6.386 -11.017 1.00 83.56 94 GLN A CA 1
ATOM 694 C C . GLN A 1 94 ? 14.139 7.670 -10.400 1.00 83.56 94 GLN A C 1
ATOM 696 O O . GLN A 1 94 ? 14.792 7.605 -9.358 1.00 83.56 94 GLN A O 1
ATOM 701 N N . ASN A 1 95 ? 13.838 8.823 -10.999 1.00 89.69 95 ASN A N 1
ATOM 702 C CA . ASN A 1 95 ? 14.262 10.139 -10.522 1.00 89.69 95 ASN A CA 1
ATOM 703 C C . ASN A 1 95 ? 13.314 10.749 -9.473 1.00 89.69 95 ASN A C 1
ATOM 705 O O . ASN A 1 95 ? 13.519 11.886 -9.053 1.00 89.69 95 ASN A O 1
ATOM 709 N N . GLY A 1 96 ? 12.272 10.024 -9.051 1.00 90.94 96 GLY A N 1
ATOM 710 C CA . GLY A 1 96 ? 11.312 10.489 -8.049 1.00 90.94 96 GLY A CA 1
ATOM 711 C C . GLY A 1 96 ? 10.422 11.644 -8.517 1.00 90.94 96 GLY A C 1
ATOM 712 O O . GLY A 1 96 ? 9.983 12.452 -7.702 1.00 90.94 96 GLY A O 1
ATOM 713 N N . GLN A 1 97 ? 10.174 11.741 -9.822 1.00 94.56 97 GLN A N 1
ATOM 714 C CA . GLN A 1 97 ? 9.388 12.794 -10.473 1.00 94.56 97 GLN A CA 1
ATOM 715 C C . GLN A 1 97 ? 7.972 12.340 -10.855 1.00 94.56 97 GLN A C 1
ATOM 717 O O . GLN A 1 97 ? 7.155 13.162 -11.266 1.00 94.56 97 GLN A O 1
ATOM 722 N N . THR A 1 98 ? 7.653 11.049 -10.733 1.00 93.94 98 THR A N 1
ATOM 723 C CA . THR A 1 98 ? 6.302 10.546 -11.007 1.00 93.94 98 THR A CA 1
ATOM 724 C C . THR A 1 98 ? 5.323 11.080 -9.969 1.00 93.94 98 THR A C 1
ATOM 726 O O . THR A 1 98 ? 5.465 10.810 -8.780 1.00 93.94 98 THR A O 1
ATOM 729 N N . ALA A 1 99 ? 4.300 11.807 -10.412 1.00 96.19 99 ALA A N 1
ATOM 730 C CA . ALA A 1 99 ? 3.250 12.294 -9.526 1.00 96.19 99 ALA A CA 1
ATOM 731 C C . ALA A 1 99 ? 2.489 11.126 -8.873 1.00 96.19 99 ALA A C 1
ATOM 733 O O . ALA A 1 99 ? 2.131 10.152 -9.542 1.00 96.19 99 ALA A O 1
ATOM 734 N N . GLY A 1 100 ? 2.227 11.230 -7.571 1.00 96.50 100 GLY A N 1
ATOM 735 C CA . GLY A 1 100 ? 1.380 10.294 -6.838 1.00 96.50 100 GLY A CA 1
ATOM 736 C C . GLY A 1 100 ? -0.079 10.748 -6.763 1.00 96.50 100 GLY A C 1
ATOM 737 O O . GLY A 1 100 ? -0.407 11.914 -6.972 1.00 96.50 100 GLY A O 1
ATOM 738 N N . THR A 1 101 ? -0.970 9.820 -6.432 1.00 96.69 101 THR A N 1
ATOM 739 C CA . THR A 1 101 ? -2.377 10.079 -6.115 1.00 96.69 101 THR A CA 1
ATOM 740 C C . THR A 1 101 ? -2.767 9.333 -4.850 1.00 96.69 101 THR A C 1
ATOM 742 O O . THR A 1 101 ? -2.431 8.168 -4.688 1.00 96.69 101 THR A O 1
ATOM 745 N N . ALA A 1 102 ? -3.508 9.998 -3.966 1.00 94.81 102 ALA A N 1
ATOM 746 C CA . ALA A 1 102 ? -4.065 9.441 -2.730 1.00 94.81 102 ALA A CA 1
ATOM 747 C C . ALA A 1 102 ? -5.456 8.791 -2.923 1.00 94.81 102 ALA A C 1
ATOM 749 O O . ALA A 1 102 ? -6.180 8.550 -1.955 1.00 94.81 102 ALA A O 1
ATO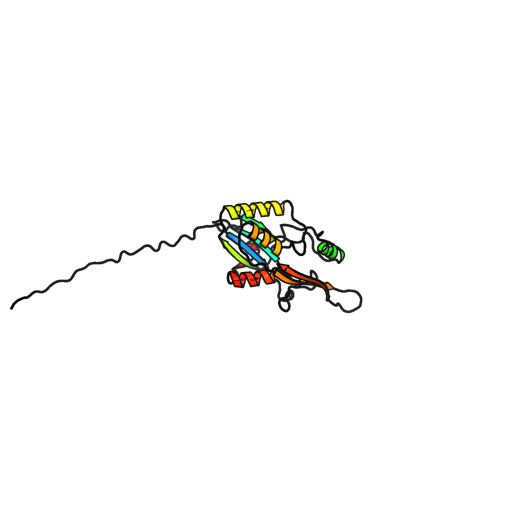M 750 N N . LYS A 1 103 ? -5.864 8.594 -4.183 1.00 92.81 103 LYS A N 1
ATOM 751 C CA . LYS A 1 103 ? -7.141 7.991 -4.595 1.00 92.81 103 LYS A CA 1
ATOM 752 C C . LYS A 1 103 ? -6.909 6.886 -5.623 1.00 92.81 103 LYS A C 1
ATOM 754 O O . LYS A 1 103 ? -7.625 6.804 -6.620 1.00 92.81 103 LYS A O 1
ATOM 759 N N . TYR A 1 104 ? -5.849 6.106 -5.444 1.00 93.62 104 TYR A N 1
ATOM 760 C CA . TYR A 1 104 ? -5.588 4.990 -6.337 1.00 93.62 104 TYR A CA 1
ATOM 761 C C . TYR A 1 104 ? -6.758 3.993 -6.253 1.00 93.62 104 TYR A C 1
ATOM 763 O O . TYR A 1 104 ? -7.264 3.766 -5.149 1.00 93.62 104 TYR A O 1
ATOM 771 N N . PRO A 1 105 ? -7.252 3.453 -7.377 1.00 92.88 105 PRO A N 1
ATOM 772 C CA . PRO A 1 105 ? -8.395 2.550 -7.345 1.00 92.88 105 PRO A CA 1
ATOM 773 C C . PRO A 1 105 ? -8.126 1.331 -6.463 1.00 92.88 105 PRO A C 1
ATOM 775 O O . PRO A 1 105 ? -7.026 0.786 -6.491 1.00 92.88 105 PRO A O 1
ATOM 778 N N . VAL A 1 106 ? -9.144 0.931 -5.704 1.00 93.62 106 VAL A N 1
ATOM 779 C CA . VAL A 1 106 ? -9.202 -0.355 -5.008 1.00 93.62 106 VAL A CA 1
ATOM 780 C C . VAL A 1 106 ? -10.161 -1.248 -5.798 1.00 93.62 106 VAL A C 1
ATOM 782 O O . VAL A 1 106 ? -11.207 -0.784 -6.252 1.00 93.62 106 VAL A O 1
ATOM 785 N N . SER A 1 107 ? -9.791 -2.499 -6.041 1.00 92.50 107 SER A N 1
ATOM 786 C CA . SER A 1 107 ? -10.495 -3.426 -6.918 1.00 92.50 107 SER A CA 1
ATOM 787 C C . SER A 1 107 ? -10.279 -4.889 -6.518 1.00 92.50 107 SER A C 1
ATOM 789 O O . SER A 1 107 ? -9.313 -5.250 -5.855 1.00 92.50 107 SER A O 1
ATOM 791 N N . GLY A 1 108 ? -11.188 -5.765 -6.948 1.00 91.31 108 GLY A N 1
ATOM 792 C CA . GLY A 1 108 ? -11.018 -7.209 -6.792 1.00 91.31 108 GLY A CA 1
ATOM 793 C C . GLY A 1 108 ? -11.146 -7.716 -5.351 1.00 91.31 108 GLY A C 1
ATOM 794 O O . GLY A 1 108 ? -11.988 -7.253 -4.580 1.00 91.31 108 GLY A O 1
ATOM 795 N N . THR A 1 109 ? -10.361 -8.751 -5.038 1.00 95.31 109 THR A N 1
ATOM 796 C CA . THR A 1 109 ? -10.359 -9.438 -3.737 1.00 95.31 109 THR A CA 1
ATOM 797 C C . THR A 1 109 ? -9.252 -8.890 -2.849 1.00 95.31 109 THR A C 1
ATOM 799 O O . THR A 1 109 ? -8.102 -8.783 -3.271 1.00 95.31 109 THR A O 1
ATOM 802 N N . ILE A 1 110 ? -9.594 -8.596 -1.598 1.00 97.75 110 ILE A N 1
ATOM 803 C CA . ILE A 1 110 ? -8.736 -7.872 -0.667 1.00 97.75 110 ILE A CA 1
ATOM 804 C C . ILE A 1 110 ? -8.532 -8.721 0.583 1.00 97.75 110 ILE A C 1
ATOM 806 O O . ILE A 1 110 ? -9.484 -9.102 1.264 1.00 97.75 110 ILE A O 1
ATOM 810 N N . SER A 1 111 ? -7.271 -8.989 0.908 1.00 98.31 111 SER A N 1
ATOM 811 C CA . SER A 1 111 ? -6.864 -9.557 2.193 1.00 98.31 111 SER A CA 1
ATOM 812 C C . SER A 1 111 ? -6.735 -8.446 3.223 1.00 98.31 111 SER A C 1
ATOM 814 O O . SER A 1 111 ? -6.042 -7.458 2.982 1.00 98.31 111 SER A O 1
ATOM 816 N N . THR A 1 112 ? -7.412 -8.588 4.360 1.00 98.44 112 THR A N 1
ATOM 817 C CA . THR A 1 112 ? -7.505 -7.522 5.359 1.00 98.44 112 THR A CA 1
ATOM 818 C C . THR A 1 112 ? -7.103 -7.984 6.751 1.00 98.44 112 THR A C 1
ATOM 820 O O . THR A 1 112 ? -7.434 -9.092 7.173 1.00 98.44 112 THR A O 1
ATOM 823 N N . TRP A 1 113 ? -6.415 -7.099 7.470 1.00 98.44 113 TRP A N 1
ATOM 824 C CA . TRP A 1 113 ? -6.070 -7.250 8.882 1.00 98.44 113 TRP A CA 1
ATOM 825 C C . TRP A 1 113 ? -6.422 -5.961 9.605 1.00 98.44 113 TRP A C 1
ATOM 827 O O . TRP A 1 113 ? -6.068 -4.879 9.137 1.00 98.44 113 TRP A O 1
ATOM 837 N N . GLU A 1 114 ? -7.102 -6.077 10.739 1.00 97.62 114 GLU A N 1
ATOM 838 C CA . GLU A 1 114 ? -7.554 -4.942 11.537 1.00 97.62 114 GLU A CA 1
ATOM 839 C C . GLU A 1 114 ? -7.013 -5.062 12.964 1.00 97.62 114 GLU A C 1
ATOM 841 O O . GLU A 1 114 ? -6.987 -6.146 13.542 1.00 97.62 114 GLU A O 1
ATOM 846 N N . THR A 1 115 ? -6.607 -3.935 13.544 1.00 96.50 115 THR A N 1
ATOM 847 C CA . THR A 1 115 ? -6.252 -3.828 14.962 1.00 96.50 115 THR A CA 1
ATOM 848 C C . THR A 1 115 ? -7.070 -2.732 15.619 1.00 96.50 115 THR A C 1
ATOM 850 O O . THR A 1 115 ? -7.321 -1.686 15.016 1.00 96.50 115 THR A O 1
ATOM 853 N N . ASN A 1 116 ? -7.456 -2.944 16.875 1.00 97.19 116 ASN A N 1
ATOM 854 C CA . ASN A 1 116 ? -8.099 -1.903 17.668 1.00 97.19 116 ASN A CA 1
ATOM 855 C C . ASN A 1 116 ? -7.116 -0.750 17.898 1.00 97.19 116 ASN A C 1
ATOM 857 O O . ASN A 1 116 ? -5.931 -0.970 18.162 1.00 97.19 116 ASN A O 1
ATOM 861 N N . ILE A 1 117 ? -7.623 0.474 17.811 1.00 98.00 117 ILE A N 1
ATOM 862 C CA . ILE A 1 117 ? -6.887 1.708 18.075 1.00 98.00 117 ILE A CA 1
ATOM 863 C C . ILE A 1 117 ? -7.724 2.635 18.958 1.00 98.00 117 ILE A C 1
ATOM 865 O O . ILE A 1 117 ? -8.951 2.548 19.021 1.00 98.00 117 ILE A O 1
ATOM 869 N N . SER A 1 118 ? -7.055 3.549 19.652 1.00 97.62 118 SER A N 1
ATOM 870 C CA . SER A 1 118 ? -7.728 4.609 20.401 1.00 97.62 118 SER A CA 1
ATOM 871 C C . SER A 1 118 ? -8.362 5.650 19.471 1.00 97.62 118 SER A C 1
ATOM 873 O O . SER A 1 118 ? -7.940 5.839 18.329 1.00 97.62 118 SER A O 1
ATOM 875 N N . ASP A 1 119 ? -9.333 6.402 19.992 1.00 97.12 119 ASP A N 1
ATOM 876 C CA . ASP A 1 119 ? -9.920 7.560 19.301 1.00 97.12 119 ASP A CA 1
ATOM 877 C C . ASP A 1 119 ? -8.858 8.607 18.905 1.00 97.12 119 ASP A C 1
ATOM 879 O O . ASP A 1 119 ? -8.919 9.185 17.820 1.00 97.12 119 ASP A O 1
ATOM 883 N N . ALA A 1 120 ? -7.827 8.804 19.736 1.00 97.94 120 ALA A N 1
ATOM 884 C CA . ALA A 1 120 ? -6.717 9.707 19.429 1.00 97.94 120 ALA A CA 1
ATOM 885 C C . ALA A 1 120 ? -5.912 9.238 18.205 1.00 97.94 120 ALA A C 1
ATOM 887 O O . ALA A 1 120 ? -5.645 10.032 17.302 1.00 97.94 120 ALA A O 1
ATOM 888 N N . GLN A 1 121 ? -5.585 7.944 18.137 1.00 98.56 121 GLN A N 1
ATOM 889 C CA . GLN A 1 121 ? -4.909 7.350 16.978 1.00 98.56 121 GLN A CA 1
ATOM 890 C C . GLN A 1 121 ? -5.783 7.427 15.721 1.00 98.56 121 GLN A C 1
ATOM 892 O O . GLN A 1 121 ? -5.276 7.740 14.645 1.00 98.56 121 GLN A O 1
ATOM 897 N N . ALA A 1 122 ? -7.097 7.214 15.852 1.00 98.56 122 ALA A N 1
ATOM 898 C CA . ALA A 1 122 ? -8.036 7.303 14.734 1.00 98.56 122 ALA A CA 1
ATOM 899 C C . ALA A 1 122 ? -8.091 8.728 14.165 1.00 98.56 122 ALA A C 1
ATOM 901 O O . ALA A 1 122 ? -7.925 8.927 12.961 1.00 98.56 122 ALA A O 1
ATOM 902 N N . LYS A 1 123 ? -8.237 9.738 15.031 1.00 98.44 123 LYS A N 1
ATOM 903 C CA . LYS A 1 123 ? -8.201 11.157 14.640 1.00 98.44 123 LYS A CA 1
ATOM 904 C C . LYS A 1 123 ? -6.883 11.526 13.966 1.00 98.44 123 LYS A C 1
ATOM 906 O O . LYS A 1 123 ? -6.896 12.211 12.944 1.00 98.44 123 LYS A O 1
ATOM 911 N N . GLN A 1 124 ? -5.761 11.041 14.493 1.00 98.56 124 GLN A N 1
ATOM 912 C CA . GLN A 1 124 ? -4.448 11.278 13.903 1.00 98.56 124 GLN A CA 1
ATOM 913 C C . GLN A 1 124 ? -4.326 10.640 12.508 1.00 98.56 124 GLN A C 1
ATOM 915 O O . GLN A 1 124 ? -3.874 11.309 11.580 1.00 98.56 124 GLN A O 1
ATOM 920 N N . ALA A 1 125 ? -4.778 9.395 12.324 1.00 98.50 125 ALA A N 1
ATOM 921 C CA . ALA A 1 125 ? -4.797 8.729 11.018 1.00 98.50 125 ALA A CA 1
ATOM 922 C C . ALA A 1 125 ? -5.644 9.507 9.997 1.00 98.50 125 ALA A C 1
ATOM 924 O O . ALA A 1 125 ? -5.188 9.783 8.888 1.00 98.50 125 ALA A O 1
ATOM 925 N N . ILE A 1 126 ? -6.849 9.935 10.390 1.00 98.56 126 ILE A N 1
ATOM 926 C CA . ILE A 1 126 ? -7.752 10.731 9.545 1.00 98.56 126 ILE A CA 1
ATOM 927 C C . ILE A 1 126 ? -7.084 12.048 9.116 1.00 98.56 126 ILE A C 1
ATOM 929 O O . ILE A 1 126 ? -7.147 12.418 7.942 1.00 98.56 126 ILE A O 1
ATOM 933 N N . GLN A 1 127 ? -6.407 12.742 10.037 1.00 98.44 127 GLN A N 1
ATOM 934 C CA . GLN A 1 127 ? -5.685 13.987 9.744 1.00 98.44 127 GLN A CA 1
ATOM 935 C C . GLN A 1 127 ? -4.498 13.769 8.800 1.00 98.44 127 GLN A C 1
ATOM 937 O O . GLN A 1 127 ? -4.324 14.532 7.847 1.00 98.44 127 GLN A O 1
ATOM 942 N N . ILE A 1 128 ? -3.704 12.716 9.022 1.00 98.12 128 ILE A N 1
ATOM 943 C CA . ILE A 1 128 ? -2.605 12.337 8.124 1.00 98.12 128 ILE A CA 1
ATOM 944 C C . ILE A 1 128 ? -3.154 12.073 6.719 1.00 98.12 128 ILE A C 1
ATOM 946 O O . ILE A 1 128 ? -2.634 12.615 5.743 1.00 98.12 128 ILE A O 1
ATOM 950 N N . ASN A 1 129 ? -4.246 11.316 6.618 1.00 98.12 129 ASN A N 1
ATOM 951 C CA . ASN A 1 129 ? -4.856 10.979 5.338 1.00 98.12 129 ASN A CA 1
ATOM 952 C C . ASN A 1 129 ? -5.432 12.210 4.630 1.00 98.12 129 ASN A C 1
ATOM 954 O O . ASN A 1 129 ? -5.303 12.338 3.415 1.00 98.12 129 ASN A O 1
ATOM 958 N N . ALA A 1 130 ? -6.041 13.142 5.365 1.00 97.88 130 ALA A N 1
ATOM 959 C CA . ALA A 1 130 ? -6.501 14.411 4.807 1.00 97.88 130 ALA A CA 1
ATOM 960 C C . ALA A 1 130 ? -5.334 15.233 4.229 1.00 97.88 130 ALA A C 1
ATOM 962 O O . ALA A 1 130 ? -5.426 15.715 3.099 1.00 97.88 130 ALA A O 1
ATOM 963 N N . SER A 1 131 ? -4.214 15.322 4.955 1.00 97.12 131 SER A N 1
ATOM 964 C CA . SER A 1 131 ? -3.007 16.015 4.489 1.00 97.12 131 SER A CA 1
ATOM 965 C C . SER A 1 131 ? -2.434 15.370 3.222 1.00 97.12 131 SER A C 1
ATOM 967 O O . SER A 1 131 ? -2.249 16.058 2.217 1.00 97.12 131 SER A O 1
ATOM 969 N N . LEU A 1 132 ? -2.260 14.047 3.216 1.00 96.56 132 LEU A N 1
ATOM 970 C CA . LEU A 1 132 ? -1.775 13.301 2.051 1.00 96.56 132 LEU A CA 1
ATOM 971 C C . LEU A 1 132 ? -2.705 13.417 0.835 1.00 96.56 132 LEU A C 1
ATOM 973 O O . LEU A 1 132 ? -2.224 13.448 -0.291 1.00 96.56 132 LEU A O 1
ATOM 977 N N . ARG A 1 133 ? -4.027 13.526 1.028 1.00 95.88 133 ARG A N 1
ATOM 978 C CA . ARG A 1 133 ? -4.968 13.791 -0.076 1.00 95.88 133 ARG A CA 1
ATOM 979 C C . ARG A 1 133 ? -4.847 15.208 -0.627 1.00 95.88 133 ARG A C 1
ATOM 981 O O . ARG A 1 133 ? -5.023 15.391 -1.827 1.00 95.88 133 ARG A O 1
ATOM 988 N N . SER A 1 134 ? -4.577 16.193 0.231 1.00 96.94 134 SER A N 1
ATOM 989 C CA . SER A 1 134 ? -4.416 17.593 -0.186 1.00 96.94 134 SER A CA 1
ATOM 990 C C . SER A 1 134 ? -3.096 17.858 -0.912 1.00 96.94 134 SER A C 1
ATOM 992 O O . SER A 1 134 ? -3.051 18.699 -1.803 1.00 96.94 134 SER A O 1
ATOM 994 N N . SER A 1 135 ? -2.041 17.121 -0.559 1.00 96.50 135 SER A N 1
ATOM 995 C CA . SER A 1 135 ? -0.714 17.245 -1.160 1.00 96.50 135 SER A CA 1
ATOM 996 C C . SER A 1 135 ? -0.052 15.866 -1.274 1.00 96.50 135 SER A C 1
ATOM 998 O O . SER A 1 135 ? 0.828 15.546 -0.467 1.00 96.50 135 SER A O 1
ATOM 1000 N N . PRO A 1 136 ? -0.472 15.027 -2.242 1.00 96.19 136 PRO A N 1
ATOM 1001 C CA . PRO A 1 136 ? 0.129 13.714 -2.438 1.00 96.19 136 PRO A CA 1
ATOM 1002 C C . PRO A 1 136 ? 1.622 13.850 -2.767 1.00 96.19 136 PRO A C 1
ATOM 1004 O O . PRO A 1 136 ? 1.979 14.676 -3.610 1.00 96.19 136 PRO A O 1
ATOM 1007 N N . PRO A 1 137 ? 2.507 13.063 -2.132 1.00 96.38 137 PRO A N 1
ATOM 1008 C CA . PRO A 1 137 ? 3.913 13.046 -2.509 1.00 96.38 137 PRO A CA 1
ATOM 1009 C C . PRO A 1 137 ? 4.094 12.422 -3.900 1.00 96.38 137 PRO A C 1
ATOM 1011 O O . PRO A 1 137 ? 3.195 11.765 -4.434 1.00 96.38 137 PRO A O 1
ATOM 1014 N N . ASN A 1 138 ? 5.288 12.576 -4.472 1.00 96.75 138 ASN A N 1
ATOM 1015 C CA . ASN A 1 138 ? 5.660 11.823 -5.666 1.00 96.75 138 ASN A CA 1
ATOM 1016 C C . ASN A 1 138 ? 5.707 10.319 -5.362 1.00 96.75 138 ASN A C 1
ATOM 1018 O O . ASN A 1 138 ? 6.111 9.898 -4.277 1.00 96.75 138 ASN A O 1
ATOM 1022 N N . TYR A 1 139 ? 5.301 9.521 -6.345 1.00 94.88 139 TYR A N 1
ATOM 1023 C CA . TYR A 1 139 ? 5.375 8.071 -6.314 1.00 94.88 139 TYR A CA 1
ATOM 1024 C C . TYR A 1 139 ? 6.805 7.628 -6.630 1.00 94.88 139 TYR A C 1
ATOM 1026 O O . TYR A 1 139 ? 7.324 7.875 -7.721 1.00 94.88 139 TYR A O 1
ATOM 1034 N N . THR A 1 140 ? 7.452 6.980 -5.667 1.00 91.19 140 THR A N 1
ATOM 1035 C CA . THR A 1 140 ? 8.846 6.534 -5.763 1.00 91.19 140 THR A CA 1
ATOM 1036 C C . THR A 1 140 ? 8.979 5.094 -5.275 1.00 91.19 140 THR A C 1
ATOM 1038 O O . THR A 1 140 ? 8.043 4.515 -4.730 1.00 91.19 140 THR A O 1
ATOM 1041 N N . LYS A 1 141 ? 10.162 4.496 -5.437 1.00 84.88 141 LYS A N 1
ATOM 1042 C CA . LYS A 1 141 ? 10.462 3.153 -4.907 1.00 84.88 141 LYS A CA 1
ATOM 1043 C C . LYS A 1 141 ? 10.281 3.037 -3.382 1.00 84.88 141 LYS A C 1
ATOM 1045 O O . LYS A 1 141 ? 9.956 1.959 -2.893 1.00 84.88 141 LYS A O 1
ATOM 1050 N N . ASP A 1 142 ? 10.477 4.140 -2.656 1.00 84.88 142 ASP A N 1
ATOM 1051 C CA . ASP A 1 142 ? 10.402 4.195 -1.192 1.00 84.88 142 ASP A CA 1
ATOM 1052 C C . ASP A 1 142 ? 9.045 4.747 -0.719 1.00 84.88 142 ASP A C 1
ATOM 1054 O O . ASP A 1 142 ? 8.525 4.341 0.320 1.00 84.88 142 ASP A O 1
ATOM 1058 N N . ILE A 1 143 ? 8.436 5.638 -1.511 1.00 91.50 143 ILE A N 1
ATOM 1059 C CA . ILE A 1 143 ? 7.113 6.225 -1.278 1.00 91.50 143 ILE A CA 1
ATOM 1060 C C . ILE A 1 143 ? 6.151 5.646 -2.317 1.00 91.50 143 ILE A C 1
ATOM 1062 O O . ILE A 1 143 ? 5.873 6.251 -3.350 1.00 91.50 143 ILE A O 1
ATOM 1066 N N . GLN A 1 144 ? 5.660 4.444 -2.032 1.00 93.69 144 GLN A N 1
ATOM 1067 C CA . GLN A 1 144 ? 4.647 3.724 -2.808 1.00 93.69 144 GLN A CA 1
ATOM 1068 C C . GLN A 1 144 ? 3.547 3.194 -1.877 1.00 93.69 144 GLN A C 1
ATOM 1070 O O . GLN A 1 144 ? 3.609 3.429 -0.671 1.00 93.69 144 GLN A O 1
ATOM 1075 N N . CYS A 1 145 ? 2.531 2.522 -2.427 1.00 96.62 145 CYS A N 1
ATOM 1076 C CA . CYS A 1 145 ? 1.319 2.099 -1.722 1.00 96.62 145 CYS A CA 1
ATOM 1077 C C . CYS A 1 145 ? 1.590 1.446 -0.350 1.00 96.62 145 CYS A C 1
ATOM 1079 O O . CYS A 1 145 ? 1.102 1.924 0.675 1.00 96.62 145 CYS A O 1
ATOM 1081 N N . THR A 1 146 ? 2.453 0.428 -0.299 1.00 97.88 146 THR A N 1
ATOM 1082 C CA . THR A 1 146 ? 2.822 -0.288 0.929 1.00 97.88 146 THR A CA 1
ATOM 1083 C C . THR A 1 146 ? 3.624 0.592 1.883 1.00 97.88 146 THR A C 1
ATOM 1085 O O . THR A 1 146 ? 3.294 0.681 3.062 1.00 97.88 146 THR A O 1
ATOM 1088 N N . GLY A 1 147 ? 4.665 1.269 1.389 1.00 96.94 147 GLY A N 1
ATOM 1089 C CA . GLY A 1 147 ? 5.515 2.135 2.210 1.00 96.94 147 GLY A CA 1
ATOM 1090 C C . GLY A 1 147 ? 4.732 3.273 2.864 1.00 96.94 147 GLY A C 1
ATOM 1091 O O . GLY A 1 147 ? 4.928 3.567 4.042 1.00 96.94 147 GLY A O 1
ATOM 1092 N N . LEU A 1 148 ? 3.791 3.870 2.129 1.00 97.50 148 LEU A N 1
ATOM 1093 C CA . LEU A 1 148 ? 2.942 4.935 2.645 1.00 97.50 148 LEU A CA 1
ATOM 1094 C C . LEU A 1 148 ? 1.949 4.411 3.690 1.00 97.50 148 LEU A C 1
ATOM 1096 O O . LEU A 1 148 ? 1.834 5.020 4.752 1.00 97.50 148 LEU A O 1
ATOM 1100 N N . ALA A 1 149 ? 1.282 3.279 3.444 1.00 98.19 149 ALA A N 1
ATOM 1101 C CA . ALA A 1 149 ? 0.373 2.674 4.422 1.00 98.19 149 ALA A CA 1
ATOM 1102 C C . ALA A 1 149 ? 1.096 2.343 5.744 1.00 98.19 149 ALA A C 1
ATOM 1104 O O . ALA A 1 149 ? 0.609 2.664 6.830 1.00 98.19 149 ALA A O 1
ATOM 1105 N N . LEU A 1 150 ? 2.309 1.784 5.655 1.00 98.06 150 LEU A N 1
ATOM 1106 C CA . LEU A 1 150 ? 3.156 1.503 6.816 1.00 98.06 150 LEU A CA 1
ATOM 1107 C C . LEU A 1 150 ? 3.629 2.781 7.522 1.00 98.06 150 LEU A C 1
ATOM 1109 O O . LEU A 1 150 ? 3.691 2.809 8.751 1.00 98.06 150 LEU A O 1
ATOM 1113 N N . ASN A 1 151 ? 3.914 3.856 6.780 1.00 97.06 151 ASN A N 1
ATOM 1114 C CA . ASN A 1 151 ? 4.256 5.147 7.375 1.00 97.06 151 ASN A CA 1
ATOM 1115 C C . ASN A 1 151 ? 3.093 5.725 8.195 1.00 97.06 151 ASN A C 1
ATOM 1117 O O . ASN A 1 151 ? 3.321 6.228 9.296 1.00 97.06 151 ASN A O 1
ATOM 1121 N N . VAL A 1 152 ? 1.854 5.630 7.699 1.00 98.06 152 VAL A N 1
ATOM 1122 C CA . VAL A 1 152 ? 0.667 6.054 8.460 1.00 98.06 152 VAL A CA 1
ATOM 1123 C C . VAL A 1 152 ? 0.552 5.237 9.746 1.00 98.06 152 VAL A C 1
ATOM 1125 O O . VAL A 1 152 ? 0.468 5.831 10.822 1.00 98.06 152 VAL A O 1
ATOM 1128 N N . ALA A 1 153 ? 0.635 3.905 9.651 1.00 98.31 153 ALA A N 1
ATOM 1129 C CA . ALA A 1 153 ? 0.570 3.008 10.805 1.00 98.31 153 ALA A CA 1
ATOM 1130 C C . ALA A 1 153 ? 1.630 3.349 11.866 1.00 98.31 153 ALA A C 1
ATOM 1132 O O . ALA A 1 153 ? 1.307 3.527 13.041 1.00 98.31 153 ALA A O 1
ATOM 1133 N N . GLN A 1 1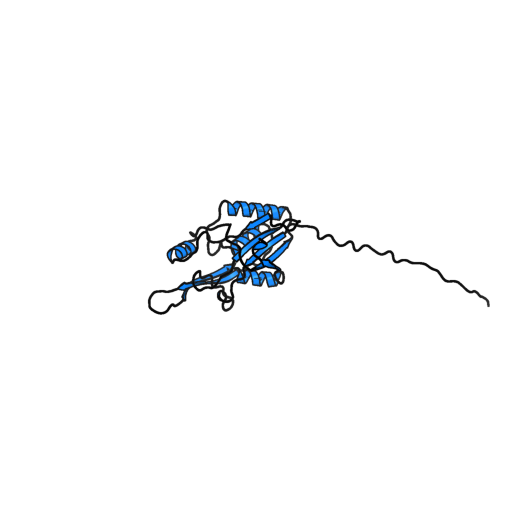54 ? 2.883 3.544 11.445 1.00 98.06 154 GLN A N 1
ATOM 1134 C CA . GLN A 1 154 ? 3.979 3.922 12.335 1.00 98.06 154 GLN A CA 1
ATOM 1135 C C . GLN A 1 154 ? 3.709 5.260 13.039 1.00 98.06 154 GLN A C 1
ATOM 1137 O O . GLN A 1 154 ? 3.933 5.383 14.243 1.00 98.06 154 GLN A O 1
ATOM 1142 N N . ARG A 1 155 ? 3.205 6.267 12.314 1.00 98.12 155 ARG A N 1
ATOM 1143 C CA . ARG A 1 155 ? 2.939 7.607 12.867 1.00 98.12 155 ARG A CA 1
ATOM 1144 C C . ARG A 1 155 ? 1.832 7.618 13.914 1.00 98.12 155 ARG A C 1
ATOM 1146 O O . ARG A 1 155 ? 1.862 8.483 14.786 1.00 98.12 155 ARG A O 1
ATOM 1153 N N . ILE A 1 156 ? 0.889 6.682 13.839 1.00 98.31 156 ILE A N 1
ATOM 1154 C CA . ILE A 1 156 ? -0.159 6.498 14.853 1.00 98.31 156 ILE A CA 1
ATOM 1155 C C . ILE A 1 156 ? 0.218 5.451 15.913 1.00 98.31 156 ILE A C 1
ATOM 1157 O O . ILE A 1 156 ? -0.604 5.110 16.758 1.00 98.31 156 ILE A O 1
ATOM 1161 N N . GLY A 1 157 ? 1.443 4.918 15.887 1.00 97.88 157 GLY A N 1
ATOM 1162 C CA . GLY A 1 157 ? 1.925 3.946 16.872 1.00 97.88 157 GLY A CA 1
ATOM 1163 C C . GLY A 1 157 ? 1.342 2.538 16.722 1.00 97.88 157 GLY A C 1
ATOM 1164 O O . GLY A 1 157 ? 1.312 1.789 17.697 1.00 97.88 157 GLY A O 1
ATOM 1165 N N . VAL A 1 158 ? 0.862 2.168 15.532 1.00 97.69 158 VAL A N 1
ATOM 1166 C CA . VAL A 1 158 ? 0.475 0.788 15.218 1.00 97.69 158 VAL A CA 1
ATOM 1167 C C . VAL A 1 158 ? 1.704 0.029 14.720 1.00 97.69 158 VAL A C 1
ATOM 1169 O O . VAL A 1 158 ? 2.310 0.384 13.710 1.00 97.69 158 VAL A O 1
ATOM 1172 N N . ASN A 1 159 ? 2.063 -1.039 15.433 1.00 95.75 159 ASN A N 1
ATOM 1173 C CA . ASN A 1 159 ? 3.201 -1.885 15.089 1.00 95.75 159 ASN A CA 1
ATOM 1174 C C . ASN A 1 159 ? 2.804 -2.894 14.010 1.00 95.75 159 ASN A C 1
ATOM 1176 O O . ASN A 1 159 ? 2.096 -3.860 14.290 1.00 95.75 159 ASN A O 1
ATOM 1180 N N . LEU A 1 160 ? 3.293 -2.675 12.792 1.00 97.44 160 LEU A N 1
ATOM 1181 C CA . LEU A 1 160 ? 3.144 -3.588 11.663 1.00 97.44 160 LEU A CA 1
ATOM 1182 C C . LEU A 1 160 ? 4.506 -4.155 11.244 1.00 97.44 160 LEU A C 1
ATOM 1184 O O . LEU A 1 160 ? 5.537 -3.513 11.474 1.00 97.44 160 LEU A O 1
ATOM 1188 N N . PRO A 1 161 ? 4.540 -5.335 10.605 1.00 97.94 161 PRO A N 1
ATOM 1189 C CA . PRO A 1 161 ? 5.743 -5.819 9.950 1.00 97.94 161 PRO A CA 1
ATOM 1190 C C . PRO A 1 161 ? 6.166 -4.880 8.810 1.00 97.94 161 PRO A C 1
ATOM 1192 O O . PRO A 1 161 ? 5.355 -4.149 8.242 1.00 97.94 161 PRO A O 1
ATOM 1195 N N . SER A 1 162 ? 7.452 -4.906 8.453 1.00 97.44 162 SER A N 1
ATOM 1196 C CA . SER A 1 162 ? 8.026 -3.950 7.496 1.00 97.44 162 SER A CA 1
ATOM 1197 C C . SER A 1 162 ? 7.534 -4.136 6.060 1.00 97.44 162 SER A C 1
ATOM 1199 O O . SER A 1 162 ? 7.693 -3.240 5.235 1.00 97.44 162 SER A O 1
ATOM 1201 N N . GLY A 1 163 ? 7.028 -5.324 5.721 1.00 97.25 163 GLY A N 1
ATOM 1202 C CA . GLY A 1 163 ? 6.671 -5.701 4.358 1.00 97.25 163 GLY A CA 1
ATOM 1203 C C . GLY A 1 163 ? 7.847 -5.692 3.383 1.00 97.25 163 GLY A C 1
ATOM 1204 O O . GLY A 1 163 ? 7.629 -5.806 2.179 1.00 97.25 163 GLY A O 1
ATOM 1205 N N . VAL A 1 164 ? 9.083 -5.526 3.866 1.00 97.88 164 VAL A N 1
ATOM 1206 C CA . VAL A 1 164 ? 10.274 -5.411 3.022 1.00 97.88 164 VAL A CA 1
ATOM 1207 C C . VAL A 1 164 ? 10.649 -6.778 2.472 1.00 97.88 164 VAL A C 1
ATOM 1209 O O . VAL A 1 164 ? 10.769 -7.756 3.212 1.00 97.88 164 VAL A O 1
ATOM 1212 N N . GLY A 1 165 ? 10.886 -6.824 1.165 1.00 97.00 165 GLY A N 1
ATOM 1213 C CA . GLY A 1 165 ? 11.456 -7.979 0.490 1.00 97.00 165 GLY A CA 1
ATOM 1214 C C . GLY A 1 165 ? 11.919 -7.650 -0.926 1.00 97.00 165 GLY A C 1
ATOM 1215 O O . GLY A 1 165 ? 11.765 -6.507 -1.368 1.00 97.00 165 GLY A O 1
ATOM 1216 N N . PRO A 1 166 ? 12.529 -8.622 -1.623 1.00 96.88 166 PRO A N 1
ATOM 1217 C CA . PRO A 1 166 ? 13.086 -8.419 -2.949 1.00 96.88 166 PRO A CA 1
ATOM 1218 C C . PRO A 1 166 ? 12.012 -8.075 -3.986 1.00 96.88 166 PRO A C 1
ATOM 1220 O O . PRO A 1 166 ? 11.008 -8.773 -4.148 1.00 96.88 166 PRO A O 1
ATOM 1223 N N . VAL A 1 167 ? 12.286 -7.016 -4.739 1.00 93.75 167 VAL A N 1
ATOM 1224 C CA . VAL A 1 167 ? 11.491 -6.548 -5.869 1.00 93.75 167 VAL A CA 1
ATOM 1225 C C . VAL A 1 167 ? 12.408 -6.388 -7.077 1.00 93.75 167 VAL A C 1
ATOM 1227 O O . VAL A 1 167 ? 13.539 -5.907 -6.967 1.00 93.75 167 VAL A O 1
ATOM 1230 N N . VAL A 1 168 ? 11.912 -6.773 -8.248 1.00 90.75 168 VAL A N 1
ATOM 1231 C CA . VAL A 1 168 ? 12.541 -6.493 -9.539 1.00 90.75 168 VAL A CA 1
ATOM 1232 C C . VAL A 1 168 ? 11.584 -5.710 -10.421 1.00 90.75 168 VAL A C 1
ATOM 1234 O O . VAL A 1 168 ? 10.373 -5.905 -10.368 1.00 90.75 168 VAL A O 1
ATOM 1237 N N . ILE A 1 169 ? 12.141 -4.836 -11.253 1.00 84.25 169 ILE A N 1
ATOM 1238 C CA . ILE A 1 169 ? 11.417 -4.197 -12.346 1.00 84.25 169 ILE A CA 1
ATOM 1239 C C . ILE A 1 169 ? 12.127 -4.572 -13.636 1.00 84.25 169 ILE A C 1
ATOM 1241 O O . ILE A 1 169 ? 13.314 -4.292 -13.834 1.00 84.25 169 ILE A O 1
ATOM 1245 N N . ARG A 1 170 ? 11.384 -5.236 -14.510 1.00 79.25 170 ARG A N 1
ATOM 1246 C CA . ARG A 1 170 ? 11.798 -5.644 -15.849 1.00 79.25 170 ARG A CA 1
ATOM 1247 C C . ARG A 1 170 ? 11.048 -4.827 -16.897 1.00 79.25 170 ARG A C 1
ATOM 1249 O O . ARG A 1 170 ? 9.863 -4.544 -16.737 1.00 79.25 170 ARG A O 1
ATOM 1256 N N . VAL A 1 171 ? 11.714 -4.470 -17.982 1.00 71.19 171 VAL A N 1
ATOM 1257 C CA . VAL A 1 171 ? 11.054 -3.886 -19.158 1.00 71.19 171 VAL A CA 1
ATOM 1258 C C . VAL A 1 171 ? 11.386 -4.723 -20.391 1.00 71.19 171 VAL A C 1
ATOM 1260 O O . VAL A 1 171 ? 12.458 -5.342 -20.428 1.00 71.19 171 VAL A O 1
ATOM 1263 N N . PRO A 1 172 ? 10.496 -4.762 -21.396 1.00 64.44 172 PRO A N 1
ATOM 1264 C CA . PRO A 1 172 ? 10.810 -5.391 -22.671 1.00 64.44 172 PRO A CA 1
ATOM 1265 C C . PRO A 1 172 ? 12.029 -4.708 -23.309 1.00 64.44 172 PRO A C 1
ATOM 1267 O O . PRO A 1 172 ? 12.017 -3.494 -23.509 1.00 64.44 172 PRO A O 1
ATOM 1270 N N . ASP A 1 173 ? 13.080 -5.464 -23.641 1.00 59.81 173 ASP A N 1
ATOM 1271 C CA . ASP A 1 173 ? 14.167 -4.966 -24.489 1.00 59.81 173 ASP A CA 1
ATOM 1272 C C . ASP A 1 173 ? 13.801 -5.233 -25.956 1.00 59.81 173 ASP A C 1
ATOM 1274 O O . ASP A 1 173 ? 13.797 -6.375 -26.418 1.00 59.81 173 ASP A O 1
ATOM 1278 N N . ALA A 1 174 ? 13.423 -4.177 -26.678 1.00 53.00 174 ALA A N 1
ATOM 1279 C CA . ALA A 1 174 ? 12.908 -4.265 -28.045 1.00 53.00 174 ALA A CA 1
ATOM 1280 C C . ALA A 1 174 ? 14.007 -4.288 -29.122 1.00 53.00 174 ALA 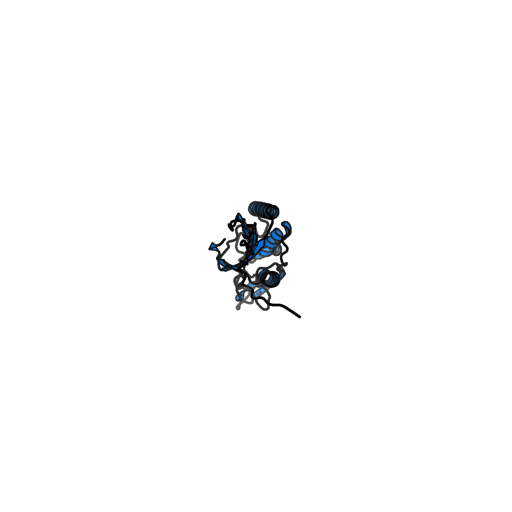A C 1
ATOM 1282 O O . ALA A 1 174 ? 13.696 -4.156 -30.305 1.00 53.00 174 ALA A O 1
ATOM 1283 N N . ARG A 1 175 ? 15.292 -4.396 -28.749 1.00 46.69 175 ARG A N 1
ATOM 1284 C CA . ARG A 1 175 ? 16.363 -3.992 -29.667 1.00 46.69 175 ARG A CA 1
ATOM 1285 C C . ARG A 1 175 ? 16.474 -4.824 -30.943 1.00 46.69 175 ARG A C 1
ATOM 1287 O O . ARG A 1 175 ? 16.713 -4.193 -31.955 1.00 46.69 175 ARG A O 1
ATOM 1294 N N . PHE A 1 176 ? 16.212 -6.133 -30.967 1.00 41.31 176 PHE A N 1
ATOM 1295 C CA . PHE A 1 176 ? 16.071 -6.916 -32.212 1.00 41.31 176 PHE A CA 1
ATOM 1296 C C . PHE A 1 176 ? 15.376 -8.270 -31.915 1.00 41.31 176 PHE A C 1
ATOM 1298 O O . PHE A 1 176 ? 15.906 -9.058 -31.145 1.00 41.31 176 PHE A O 1
ATOM 1305 N N . LEU A 1 177 ? 14.226 -8.577 -32.537 1.00 48.78 177 LEU A N 1
ATOM 1306 C CA . LEU A 1 177 ? 13.787 -9.958 -32.863 1.00 48.78 177 LEU A CA 1
ATOM 1307 C C . LEU A 1 177 ? 13.757 -11.046 -31.745 1.00 48.78 177 LEU A C 1
ATOM 1309 O O . LEU A 1 177 ? 14.304 -12.129 -31.937 1.00 48.78 177 LEU A O 1
ATOM 1313 N N . GLY A 1 178 ? 13.058 -10.845 -30.621 1.00 44.91 178 GLY A N 1
ATOM 1314 C CA . GLY A 1 178 ? 12.809 -11.927 -29.641 1.00 44.91 178 GLY A CA 1
ATOM 1315 C C . GLY A 1 178 ? 12.921 -11.464 -28.193 1.00 44.91 178 GLY A C 1
ATOM 1316 O O . GLY A 1 178 ? 13.973 -11.584 -27.578 1.00 44.91 178 GLY A O 1
ATOM 1317 N N . VAL A 1 179 ? 11.822 -10.908 -27.677 1.00 52.62 179 VAL A N 1
ATOM 1318 C CA . VAL A 1 179 ? 11.708 -10.143 -26.422 1.00 52.62 179 VAL A CA 1
ATOM 1319 C C . VAL A 1 179 ? 12.456 -10.787 -25.246 1.00 52.62 179 VAL A C 1
ATOM 1321 O O . VAL A 1 179 ? 12.011 -11.787 -24.684 1.00 52.62 179 VAL A O 1
ATOM 1324 N N . VAL A 1 180 ? 13.555 -10.159 -24.819 1.00 55.28 180 VAL A N 1
ATOM 1325 C CA . VAL A 1 180 ? 14.246 -10.490 -23.564 1.00 55.28 180 VAL A CA 1
ATOM 1326 C C . VAL A 1 180 ? 13.843 -9.456 -22.512 1.00 55.28 180 VAL A C 1
ATOM 1328 O O . VAL A 1 180 ? 13.934 -8.250 -22.740 1.00 55.28 180 VAL A O 1
ATOM 1331 N N . ASN A 1 181 ? 13.379 -9.915 -21.350 1.00 68.62 181 ASN A N 1
ATOM 1332 C CA . ASN A 1 181 ? 13.038 -9.037 -20.231 1.00 68.62 181 ASN A CA 1
ATOM 1333 C C . ASN A 1 181 ? 14.324 -8.526 -19.566 1.00 68.62 181 ASN A C 1
ATOM 1335 O O . ASN A 1 181 ? 14.983 -9.271 -18.838 1.00 68.62 181 ASN A O 1
ATOM 1339 N N . LYS A 1 182 ? 14.680 -7.257 -19.786 1.00 74.00 182 LYS A N 1
ATOM 1340 C CA . LYS A 1 182 ? 15.829 -6.631 -19.122 1.00 74.00 182 LYS A CA 1
ATOM 1341 C C . LYS A 1 182 ? 15.415 -6.141 -17.740 1.00 74.00 182 LYS A C 1
ATOM 1343 O O . LYS A 1 182 ? 14.523 -5.302 -17.622 1.00 74.00 182 LYS A O 1
ATOM 1348 N N . THR A 1 183 ? 16.098 -6.610 -16.697 1.00 82.31 183 THR A N 1
ATOM 1349 C CA . THR A 1 183 ? 15.993 -6.015 -15.358 1.00 82.31 183 THR A CA 1
ATOM 1350 C C . THR A 1 183 ? 16.585 -4.608 -15.396 1.00 82.31 183 THR A C 1
ATOM 1352 O O . THR A 1 183 ? 17.778 -4.436 -15.642 1.00 82.31 183 THR A O 1
ATOM 1355 N N . VAL A 1 184 ? 15.746 -3.600 -15.176 1.00 79.69 184 VAL A N 1
ATOM 1356 C CA . VAL A 1 184 ? 16.142 -2.183 -15.109 1.00 79.69 184 VAL A CA 1
ATOM 1357 C C . VAL A 1 184 ? 16.297 -1.694 -13.679 1.00 79.69 184 VAL A C 1
ATOM 1359 O O . VAL A 1 184 ? 16.941 -0.676 -13.442 1.00 79.69 184 VAL A O 1
ATOM 1362 N N . TRP A 1 185 ? 15.734 -2.430 -12.723 1.00 85.50 185 TRP A N 1
ATOM 1363 C CA . TRP A 1 185 ? 15.942 -2.180 -11.310 1.00 85.50 185 TRP A CA 1
ATOM 1364 C C . TRP A 1 185 ? 15.737 -3.455 -10.488 1.00 85.50 185 TRP A C 1
ATOM 1366 O O . TRP A 1 185 ? 14.899 -4.296 -10.816 1.00 85.50 185 TRP A O 1
ATOM 1376 N N . SER A 1 186 ? 16.495 -3.579 -9.404 1.00 90.75 186 SER A N 1
ATOM 1377 C CA . SER A 1 186 ? 16.324 -4.611 -8.384 1.00 90.75 186 SER A CA 1
ATOM 1378 C C . SER A 1 186 ? 16.717 -4.050 -7.024 1.00 90.75 186 SER A C 1
ATOM 1380 O O . SER A 1 186 ? 17.723 -3.345 -6.920 1.00 90.75 186 SER A O 1
ATOM 1382 N N . GLY A 1 187 ? 15.972 -4.395 -5.984 1.00 93.50 187 GLY A N 1
ATOM 1383 C CA . GLY A 1 187 ? 16.260 -3.964 -4.621 1.00 93.50 187 GLY A CA 1
ATOM 1384 C C . GLY A 1 187 ? 15.345 -4.639 -3.611 1.00 93.50 187 GLY A C 1
ATOM 1385 O O . GLY A 1 187 ? 14.538 -5.490 -3.972 1.00 93.50 187 GLY A O 1
ATOM 1386 N N . SER A 1 188 ? 15.474 -4.266 -2.340 1.00 96.88 188 SER A N 1
ATOM 1387 C CA . SER A 1 188 ? 14.537 -4.680 -1.291 1.00 96.88 188 SER A CA 1
ATOM 1388 C C . SER A 1 188 ? 13.772 -3.468 -0.790 1.00 96.88 188 SER A C 1
ATOM 1390 O O . SER A 1 188 ? 14.378 -2.529 -0.283 1.00 96.88 188 SER A O 1
ATOM 1392 N N . VAL A 1 189 ? 12.452 -3.492 -0.951 1.00 95.69 189 VAL A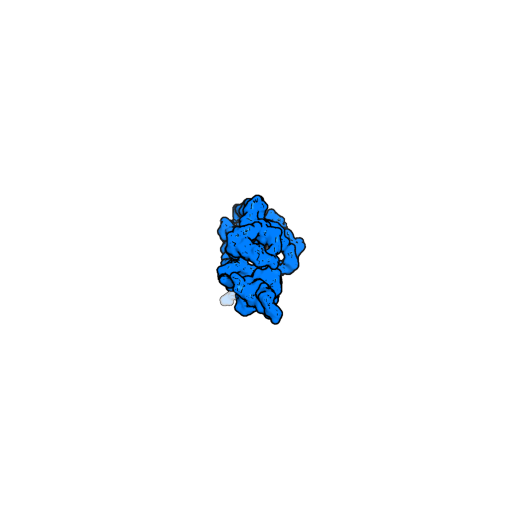 N 1
ATOM 1393 C CA . VAL A 1 189 ? 11.537 -2.420 -0.535 1.00 95.69 189 VAL A CA 1
ATOM 1394 C C . VAL A 1 189 ? 10.253 -3.031 0.016 1.00 95.69 189 VAL A C 1
ATOM 1396 O O . VAL A 1 189 ? 9.962 -4.207 -0.232 1.00 95.69 189 VAL A O 1
ATOM 1399 N N . ALA A 1 190 ? 9.489 -2.247 0.778 1.00 97.38 190 ALA A N 1
ATOM 1400 C CA . ALA A 1 190 ? 8.162 -2.657 1.225 1.00 97.38 190 ALA A CA 1
ATOM 1401 C C . ALA A 1 190 ? 7.282 -2.986 0.010 1.00 97.38 190 ALA A C 1
ATOM 1403 O O . ALA A 1 190 ? 7.292 -2.238 -0.964 1.00 97.38 190 ALA A O 1
ATOM 1404 N N . ASN A 1 191 ? 6.540 -4.091 0.033 1.00 96.75 191 ASN A N 1
ATOM 1405 C CA . ASN A 1 191 ? 5.669 -4.461 -1.083 1.00 96.75 191 ASN A CA 1
ATOM 1406 C C . ASN A 1 191 ? 4.472 -5.334 -0.651 1.00 96.75 191 ASN A C 1
ATOM 1408 O O . ASN A 1 191 ? 4.544 -5.974 0.404 1.00 96.75 191 ASN A O 1
ATOM 1412 N N . PRO A 1 192 ? 3.396 -5.406 -1.463 1.00 96.94 192 PRO A N 1
ATOM 1413 C CA . PRO A 1 192 ? 2.162 -6.106 -1.098 1.00 96.94 192 PRO A CA 1
ATOM 1414 C C . PRO A 1 192 ? 2.367 -7.598 -0.795 1.00 96.94 192 PRO A C 1
ATOM 1416 O O . PRO A 1 192 ? 1.822 -8.113 0.181 1.00 96.94 192 PRO A O 1
ATOM 1419 N N . TYR A 1 193 ? 3.198 -8.292 -1.584 1.00 97.19 193 TYR A N 1
ATOM 1420 C CA . TYR A 1 193 ? 3.461 -9.726 -1.410 1.00 97.19 193 TYR A CA 1
ATOM 1421 C C . TYR A 1 193 ? 4.121 -10.029 -0.060 1.00 97.19 193 TYR A C 1
ATOM 1423 O O . TYR A 1 193 ? 3.628 -10.848 0.722 1.00 97.19 193 TYR A O 1
ATOM 1431 N N . HIS A 1 194 ? 5.236 -9.359 0.236 1.00 97.81 194 HIS A N 1
ATOM 1432 C CA . HIS A 1 194 ? 5.964 -9.581 1.481 1.00 97.81 194 HIS A CA 1
ATOM 1433 C C . HIS A 1 194 ? 5.190 -9.082 2.694 1.00 97.81 194 HIS A C 1
ATOM 1435 O O . HIS A 1 194 ? 5.200 -9.765 3.721 1.00 97.81 194 HIS A O 1
ATOM 1441 N N . LEU A 1 195 ? 4.476 -7.956 2.574 1.00 98.44 195 LEU A N 1
ATOM 1442 C CA . LEU A 1 195 ? 3.615 -7.482 3.650 1.00 98.44 195 LEU A CA 1
ATOM 1443 C C . LEU A 1 195 ? 2.522 -8.506 3.961 1.00 98.44 195 LEU A C 1
ATOM 1445 O O . LEU A 1 195 ? 2.412 -8.911 5.111 1.00 98.44 195 LEU A O 1
ATOM 1449 N N . SER A 1 196 ? 1.791 -9.008 2.962 1.00 98.06 196 SER A N 1
ATOM 1450 C CA . SER A 1 196 ? 0.739 -10.016 3.167 1.00 98.06 196 SER A CA 1
ATOM 1451 C C . SER A 1 196 ? 1.254 -11.260 3.898 1.00 98.06 196 SER A C 1
ATOM 1453 O O . SER A 1 196 ? 0.638 -11.740 4.855 1.00 98.06 196 SER A O 1
ATOM 1455 N N . ARG A 1 197 ? 2.430 -11.770 3.507 1.00 97.94 197 ARG A N 1
ATOM 1456 C CA . ARG A 1 197 ? 3.042 -12.932 4.171 1.00 97.94 197 ARG A CA 1
ATOM 1457 C C . ARG A 1 197 ? 3.411 -12.646 5.623 1.00 97.94 197 ARG A C 1
ATOM 1459 O O . ARG A 1 197 ? 3.131 -13.472 6.487 1.00 97.94 197 ARG A O 1
ATOM 1466 N N . GLN A 1 198 ? 4.027 -11.500 5.893 1.00 98.38 198 GLN A N 1
ATOM 1467 C CA . GLN A 1 198 ? 4.444 -11.134 7.247 1.00 98.38 198 GLN A CA 1
ATOM 1468 C C . GLN A 1 198 ? 3.242 -10.807 8.143 1.00 98.38 198 GLN A C 1
ATOM 1470 O O . GLN A 1 198 ? 3.219 -11.217 9.299 1.00 98.38 198 GLN A O 1
ATOM 1475 N N . MET A 1 199 ? 2.214 -10.146 7.604 1.00 98.44 199 MET A N 1
ATOM 1476 C CA . MET A 1 199 ? 0.942 -9.919 8.293 1.00 98.44 199 MET A CA 1
ATOM 1477 C C . MET A 1 199 ? 0.285 -11.251 8.657 1.00 98.44 199 MET A C 1
ATOM 1479 O O . MET A 1 199 ? -0.103 -11.441 9.803 1.00 98.44 199 MET A O 1
ATOM 1483 N N . THR A 1 200 ? 0.260 -12.210 7.724 1.00 98.25 200 THR A N 1
ATOM 1484 C CA . THR A 1 200 ? -0.268 -13.560 7.983 1.00 98.25 200 THR A CA 1
ATOM 1485 C C . THR A 1 200 ? 0.494 -14.275 9.100 1.00 98.25 200 THR A C 1
ATOM 1487 O O . THR A 1 200 ? -0.105 -14.922 9.953 1.00 98.25 200 TH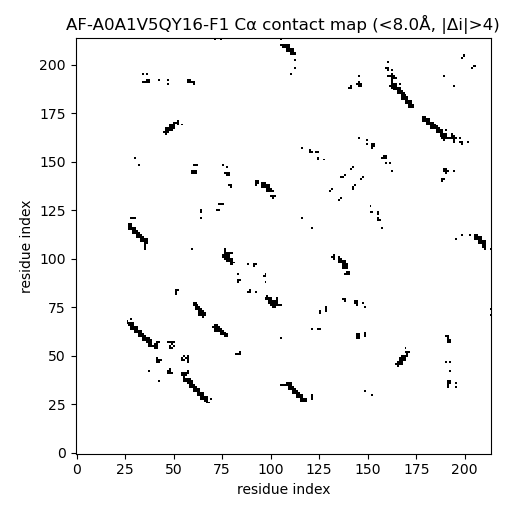R A O 1
ATOM 1490 N N . GLN A 1 201 ? 1.823 -14.152 9.117 1.00 98.00 201 GLN A N 1
ATOM 1491 C CA . GLN A 1 201 ? 2.666 -14.741 10.161 1.00 98.00 201 GLN A CA 1
ATOM 1492 C C . GLN A 1 201 ? 2.447 -14.092 11.532 1.00 98.00 201 GLN A C 1
ATOM 1494 O O . GLN A 1 201 ? 2.481 -14.788 12.542 1.00 98.00 201 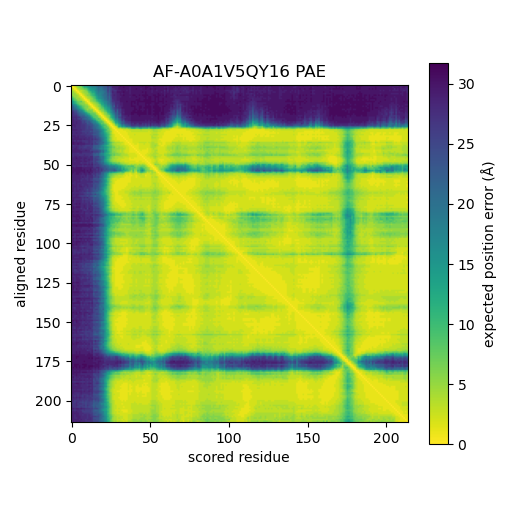GLN A O 1
ATOM 1499 N N . MET A 1 202 ? 2.245 -12.773 11.571 1.00 97.44 202 MET A N 1
ATOM 1500 C CA . MET A 1 202 ? 2.153 -12.006 12.813 1.00 97.44 202 MET A CA 1
ATOM 1501 C C . MET A 1 202 ? 0.743 -11.990 13.415 1.00 97.44 202 MET A C 1
ATOM 1503 O O . MET A 1 202 ? 0.602 -12.038 14.633 1.00 97.44 202 MET A O 1
ATOM 1507 N N . PHE A 1 203 ? -0.291 -11.927 12.576 1.00 96.88 203 PHE A N 1
ATOM 1508 C CA . PHE A 1 203 ? -1.682 -11.711 12.990 1.00 96.88 203 PHE A CA 1
ATOM 1509 C C . PHE A 1 203 ? -2.621 -12.871 12.632 1.00 96.88 203 PHE A C 1
ATOM 1511 O O . PHE A 1 203 ? -3.792 -12.842 13.000 1.00 96.88 203 PHE A O 1
ATOM 1518 N N . GLY A 1 204 ? -2.125 -13.899 11.939 1.00 97.62 204 GLY A N 1
ATOM 1519 C CA . GLY A 1 204 ? -2.948 -14.991 11.428 1.00 97.62 204 GLY A CA 1
ATOM 1520 C C . GLY A 1 204 ? -3.565 -14.693 10.053 1.00 97.62 204 GLY A C 1
ATOM 1521 O O . GLY A 1 204 ? -3.261 -13.669 9.430 1.00 97.62 204 GLY A O 1
ATOM 1522 N N . PRO A 1 205 ? -4.396 -15.615 9.531 1.00 97.31 205 PRO A N 1
ATOM 1523 C CA . PRO A 1 205 ? -4.962 -15.497 8.190 1.00 97.31 205 PRO A CA 1
ATOM 1524 C C . PRO A 1 205 ? -5.801 -14.216 8.034 1.00 97.31 205 PRO A C 1
ATOM 1526 O O . PRO A 1 205 ? -6.459 -13.802 8.990 1.00 97.31 205 PRO A O 1
ATOM 1529 N N . PRO A 1 206 ? -5.802 -13.589 6.842 1.00 97.69 206 PRO A N 1
ATOM 1530 C CA . PRO A 1 206 ? -6.588 -12.386 6.602 1.00 97.69 206 PRO A CA 1
ATOM 1531 C C . PRO A 1 206 ? -8.089 -12.661 6.637 1.00 97.69 206 PRO A C 1
ATOM 1533 O O . PRO A 1 206 ? -8.554 -13.755 6.308 1.00 97.69 206 PRO A O 1
ATOM 1536 N N . HIS A 1 207 ? -8.860 -11.604 6.881 1.00 97.38 207 HIS A N 1
ATOM 1537 C CA . HIS A 1 207 ? -10.250 -11.560 6.447 1.00 97.38 207 HIS A CA 1
ATOM 1538 C C . HIS A 1 207 ? -10.296 -11.198 4.963 1.00 97.38 207 HIS A C 1
ATOM 1540 O O . HIS A 1 207 ? -9.760 -10.165 4.553 1.00 97.38 207 HIS A O 1
ATOM 1546 N N . VAL A 1 208 ? -10.938 -12.041 4.159 1.00 97.12 208 VAL A N 1
ATOM 1547 C CA . VAL A 1 208 ? -11.095 -11.809 2.721 1.00 97.12 208 VAL A CA 1
ATOM 1548 C C . VAL A 1 208 ? -12.358 -10.987 2.477 1.00 97.12 208 VAL A C 1
ATOM 1550 O O . VAL A 1 208 ? -13.435 -11.348 2.948 1.00 97.12 208 VAL A O 1
ATOM 1553 N N . ARG A 1 209 ? -12.208 -9.875 1.756 1.00 95.56 209 ARG A N 1
ATOM 1554 C CA . ARG A 1 209 ? -13.266 -8.920 1.401 1.00 95.56 209 ARG A CA 1
ATOM 1555 C C . ARG A 1 209 ? -13.221 -8.586 -0.086 1.00 95.56 209 ARG A C 1
ATOM 1557 O O . ARG A 1 209 ? -12.272 -8.950 -0.782 1.00 95.56 209 ARG A O 1
ATOM 1564 N N . THR A 1 210 ? -14.234 -7.881 -0.564 1.00 95.31 210 THR A N 1
ATOM 1565 C CA . THR A 1 210 ? -14.292 -7.360 -1.935 1.00 95.31 210 THR A CA 1
ATOM 1566 C C . THR A 1 210 ? -14.105 -5.850 -1.942 1.00 95.31 210 THR A C 1
ATOM 1568 O O . THR A 1 210 ? -14.267 -5.200 -0.913 1.00 95.31 210 THR A O 1
ATOM 1571 N N . ALA A 1 211 ? -13.762 -5.275 -3.093 1.00 91.69 211 ALA A N 1
ATOM 1572 C CA . ALA A 1 211 ? -13.647 -3.824 -3.230 1.00 91.69 211 ALA A CA 1
ATOM 1573 C C . ALA A 1 211 ? -14.937 -3.066 -2.882 1.00 91.69 211 ALA A C 1
ATOM 1575 O O . ALA A 1 211 ? -14.842 -1.951 -2.393 1.00 91.69 211 ALA A O 1
ATOM 1576 N N . ASP A 1 212 ? -16.114 -3.683 -3.031 1.00 91.94 212 ASP A N 1
ATOM 1577 C CA . ASP A 1 212 ? -17.398 -3.073 -2.653 1.00 91.94 212 ASP A CA 1
ATOM 1578 C C . ASP A 1 212 ? -17.530 -2.839 -1.132 1.00 91.94 212 ASP A C 1
ATOM 1580 O O . ASP A 1 212 ? -18.408 -2.101 -0.683 1.00 91.94 212 ASP A O 1
ATOM 1584 N N . ASP A 1 213 ? -16.649 -3.442 -0.325 1.00 89.44 213 ASP A N 1
ATOM 1585 C CA . ASP A 1 213 ? -16.564 -3.219 1.120 1.00 89.44 213 ASP A CA 1
ATOM 1586 C C . ASP A 1 213 ? -15.777 -1.943 1.509 1.00 89.44 213 ASP A C 1
ATOM 1588 O O . ASP A 1 213 ? -15.640 -1.680 2.716 1.00 89.44 213 ASP A O 1
ATOM 1592 N N . PHE A 1 214 ? -15.233 -1.195 0.532 1.00 90.62 214 PHE A N 1
ATOM 1593 C CA . PHE A 1 214 ? -14.269 -0.091 0.694 1.00 90.62 214 PHE A CA 1
ATOM 1594 C C . PHE A 1 214 ? -14.609 1.162 -0.125 1.00 90.62 214 PHE A C 1
ATOM 1596 O O . PHE A 1 214 ? -14.425 2.268 0.439 1.00 90.62 214 PHE A O 1
#